Protein AF-A0A7S1VAI2-F1 (afdb_monomer_lite)

Organism: NCBI:txid1486929

Sequence (316 aa):
DAASTGALPGESTTAEAGENVRASGAEVGGGLTSAAADEGAGEEGACTALMASLLSPWRSRYLELELRALDDACAVAIAEVGAEGVVDDGEDGGLASRAGGGGGVGGDSGGGSDEHSVALVRTELVLRVLAANTEAVGRCLILAPDADQAACLCHLFTTTARFIRRCVGSLGVRAALARLQAVDGAAMGGRLRFGAALTLLLSAIQAASQLLVLVTAHFYKEVAPHLRLAVNWRTKCELELDATFSSLERQLNAGLEESVTLAAAVVSRTLAAHRRREFHLDDAADPTSLGTDCTAPCATAVAFVQSVLADVSRVL

Structure (mmCIF, N/CA/C/O backbone):
data_AF-A0A7S1VAI2-F1
#
_entry.id   AF-A0A7S1VAI2-F1
#
loop_
_atom_site.group_PDB
_atom_site.id
_atom_site.type_symbol
_atom_site.label_atom_id
_atom_site.label_alt_id
_atom_site.label_comp_id
_atom_site.label_asym_id
_atom_site.label_entity_id
_atom_site.label_seq_id
_atom_site.pdbx_PDB_ins_code
_atom_site.Cartn_x
_atom_site.Cartn_y
_atom_site.Cartn_z
_atom_site.occupancy
_atom_site.B_iso_or_equiv
_atom_site.auth_seq_id
_atom_site.auth_comp_id
_atom_site.auth_asym_id
_atom_site.auth_atom_id
_atom_site.pdbx_PDB_model_num
ATOM 1 N N . ASP A 1 1 ? 28.313 36.741 33.040 1.00 44.91 1 ASP A N 1
ATOM 2 C CA . ASP A 1 1 ? 28.730 35.341 32.868 1.00 44.91 1 ASP A CA 1
ATOM 3 C C . ASP A 1 1 ? 28.954 35.019 31.414 1.00 44.91 1 ASP A C 1
ATOM 5 O O . ASP A 1 1 ? 28.107 35.290 30.573 1.00 44.91 1 ASP A O 1
ATOM 9 N N . ALA A 1 2 ? 30.191 34.621 31.143 1.00 37.34 2 ALA A N 1
ATOM 10 C CA . ALA A 1 2 ? 30.827 34.623 29.842 1.00 37.34 2 ALA A CA 1
ATOM 11 C C . ALA A 1 2 ? 30.548 33.339 29.055 1.00 37.34 2 ALA A C 1
ATOM 13 O O . ALA A 1 2 ? 30.523 32.243 29.611 1.00 37.34 2 ALA A O 1
ATOM 14 N N . ALA A 1 3 ? 30.420 33.499 27.738 1.00 41.53 3 ALA A N 1
ATOM 15 C CA . ALA A 1 3 ? 30.563 32.423 26.774 1.00 41.53 3 ALA A CA 1
ATOM 16 C C . ALA A 1 3 ? 32.009 31.900 26.796 1.00 41.53 3 ALA A C 1
ATOM 18 O O . ALA A 1 3 ? 32.955 32.685 26.735 1.00 41.53 3 ALA A O 1
ATOM 19 N N . SER A 1 4 ? 32.168 30.578 26.860 1.00 43.97 4 SER A N 1
ATOM 20 C CA . SER A 1 4 ? 33.457 29.896 26.755 1.00 43.97 4 SER A CA 1
ATOM 21 C C . SER A 1 4 ? 33.353 28.720 25.789 1.00 43.97 4 SER A C 1
ATOM 23 O O . SER A 1 4 ? 32.574 27.792 25.975 1.00 43.97 4 SER A O 1
ATOM 25 N N . THR A 1 5 ? 34.198 28.827 24.774 1.00 45.50 5 THR A N 1
ATOM 26 C CA . THR A 1 5 ? 34.746 27.851 23.829 1.00 45.50 5 THR A CA 1
ATOM 27 C C . THR A 1 5 ? 34.894 26.404 24.303 1.00 45.50 5 THR A C 1
ATOM 29 O O . THR A 1 5 ? 35.293 26.166 25.441 1.00 45.50 5 THR A O 1
ATOM 32 N N . GLY A 1 6 ? 34.808 25.468 23.347 1.00 32.91 6 GLY A N 1
ATOM 33 C CA . GLY A 1 6 ? 35.667 24.280 23.355 1.00 32.91 6 GLY A CA 1
ATOM 34 C C . GLY A 1 6 ? 35.186 23.098 22.508 1.00 32.91 6 GLY A C 1
ATOM 35 O O . GLY A 1 6 ? 34.230 22.437 22.890 1.00 32.91 6 GLY A O 1
ATOM 36 N N . ALA A 1 7 ? 35.940 22.809 21.436 1.00 34.38 7 ALA A N 1
ATOM 37 C CA . ALA A 1 7 ? 36.463 21.482 21.052 1.00 34.38 7 ALA A CA 1
ATOM 38 C C . ALA A 1 7 ? 36.140 20.985 19.622 1.00 34.38 7 ALA A C 1
ATOM 40 O O . ALA A 1 7 ? 35.044 20.528 19.318 1.00 34.38 7 ALA A O 1
ATOM 41 N N . LEU A 1 8 ? 37.187 20.981 18.790 1.00 41.59 8 LEU A N 1
ATOM 42 C CA . LEU A 1 8 ? 37.571 19.904 17.860 1.00 41.59 8 LEU A CA 1
ATOM 43 C C . LEU A 1 8 ? 38.988 19.466 18.296 1.00 41.59 8 LEU A C 1
ATOM 45 O O . LEU A 1 8 ? 39.698 20.325 18.840 1.00 41.59 8 LEU A O 1
ATOM 49 N N . PRO A 1 9 ? 39.428 18.197 18.117 1.00 46.03 9 PRO A N 1
ATOM 50 C CA . PRO A 1 9 ? 40.107 17.823 16.858 1.00 46.03 9 PRO A CA 1
ATOM 51 C C . PRO A 1 9 ? 40.099 16.317 16.470 1.00 46.03 9 PRO A C 1
ATOM 53 O O . PRO A 1 9 ? 39.799 15.446 17.280 1.00 46.03 9 PRO A O 1
ATOM 56 N N . GLY A 1 10 ? 40.540 16.036 15.234 1.00 31.84 10 GLY A N 1
ATOM 57 C CA . GLY A 1 10 ? 40.905 14.711 14.683 1.00 31.84 10 GLY A CA 1
ATOM 58 C C . GLY A 1 10 ? 40.258 14.498 13.305 1.00 31.84 10 GLY A C 1
ATOM 59 O O . GLY A 1 10 ? 39.090 14.826 13.157 1.00 31.84 10 GLY A O 1
ATOM 60 N N . GLU A 1 11 ? 40.885 14.048 12.214 1.00 34.88 11 GLU A N 1
ATOM 61 C CA . GLU A 1 11 ? 42.158 13.373 11.893 1.00 34.88 11 GLU A CA 1
ATOM 62 C C . GLU A 1 11 ? 42.447 13.669 10.390 1.00 34.88 11 GLU A C 1
ATOM 64 O O . GLU A 1 11 ? 41.516 13.836 9.609 1.00 34.88 11 GLU A O 1
ATOM 69 N N . SER A 1 12 ? 43.663 14.043 9.966 1.00 35.16 12 SER A N 1
ATOM 70 C CA . SER A 1 12 ? 44.774 13.186 9.489 1.00 35.16 12 SER A CA 1
ATOM 71 C C . SER A 1 12 ? 44.474 12.310 8.255 1.00 35.16 12 SER A C 1
ATOM 73 O O . SER A 1 12 ? 43.814 11.294 8.405 1.00 35.16 12 SER A O 1
ATOM 75 N N . THR A 1 13 ? 45.076 12.653 7.101 1.00 35.97 13 THR A N 1
ATOM 76 C CA . THR A 1 13 ? 45.895 11.781 6.205 1.00 35.97 13 THR A CA 1
ATOM 77 C C . THR A 1 13 ? 46.435 12.639 5.044 1.00 35.97 13 THR A C 1
ATOM 79 O O . THR A 1 13 ? 45.663 13.145 4.235 1.00 35.97 13 THR A O 1
ATOM 82 N N . THR A 1 14 ? 47.689 13.096 5.110 1.00 41.06 14 THR A N 1
ATOM 83 C CA . THR A 1 14 ? 48.868 12.590 4.363 1.00 41.06 14 THR A CA 1
ATOM 84 C C . THR A 1 14 ? 48.731 12.570 2.839 1.00 41.06 14 THR A C 1
ATOM 86 O O . THR A 1 14 ? 48.097 11.695 2.255 1.00 41.06 14 THR A O 1
ATOM 89 N N . ALA A 1 15 ? 49.417 13.536 2.230 1.00 37.47 15 ALA A N 1
ATOM 90 C CA . ALA A 1 15 ? 49.792 13.607 0.830 1.00 37.47 15 ALA A CA 1
ATOM 91 C C . ALA A 1 15 ? 51.212 13.050 0.646 1.00 37.47 15 ALA A C 1
ATOM 93 O O . ALA A 1 15 ? 52.086 13.396 1.431 1.00 37.47 15 ALA A O 1
ATOM 94 N N . GLU A 1 16 ? 51.421 12.261 -0.407 1.00 37.44 16 GLU A N 1
ATOM 95 C CA . GLU A 1 16 ? 52.682 11.984 -1.120 1.00 37.44 16 GLU A CA 1
ATOM 96 C C . GLU A 1 16 ? 52.239 11.373 -2.467 1.00 37.44 16 GLU A C 1
ATOM 98 O O . GLU A 1 16 ? 51.385 10.493 -2.488 1.00 37.44 16 GLU A O 1
ATOM 103 N N . ALA A 1 17 ? 52.500 11.973 -3.629 1.00 35.72 17 ALA A N 1
ATOM 104 C CA . ALA A 1 17 ? 53.759 12.178 -4.356 1.00 35.72 17 ALA A CA 1
ATOM 105 C C . ALA A 1 17 ? 53.742 11.283 -5.612 1.00 35.72 17 ALA A C 1
ATOM 107 O O . ALA A 1 17 ? 53.524 10.079 -5.540 1.00 35.72 17 ALA A O 1
ATOM 108 N N . GLY A 1 18 ? 53.922 11.898 -6.780 1.00 31.23 18 GLY A N 1
ATOM 109 C CA . GLY A 1 18 ? 53.832 11.233 -8.080 1.00 31.23 18 GLY A CA 1
ATOM 110 C C . GLY A 1 18 ? 54.198 12.190 -9.206 1.00 31.23 18 GLY A C 1
ATOM 111 O O . GLY A 1 18 ? 53.372 12.555 -10.036 1.00 31.23 18 GLY A O 1
ATOM 112 N N . GLU A 1 19 ? 55.435 12.664 -9.138 1.00 35.84 19 GLU A N 1
ATOM 113 C CA . GLU A 1 19 ? 56.149 13.484 -10.110 1.00 35.84 19 GLU A CA 1
ATOM 114 C C . GLU A 1 19 ? 56.161 12.809 -11.494 1.00 35.84 19 GLU A C 1
ATOM 116 O O . GLU A 1 19 ? 56.712 11.723 -11.651 1.00 35.84 19 GLU A O 1
ATOM 121 N N . ASN A 1 20 ? 55.554 13.440 -12.508 1.00 34.66 20 ASN A N 1
ATOM 122 C CA . ASN A 1 20 ? 55.642 12.975 -13.893 1.00 34.66 20 ASN A CA 1
ATOM 123 C C . ASN A 1 20 ? 56.599 13.860 -14.694 1.00 34.66 20 ASN A C 1
ATOM 125 O O . ASN A 1 20 ? 56.322 15.015 -15.029 1.00 34.66 20 ASN A O 1
ATOM 129 N N . VAL A 1 21 ? 57.747 13.254 -14.981 1.00 36.69 21 VAL A N 1
ATOM 130 C CA . VAL A 1 21 ? 58.852 13.745 -15.794 1.00 36.69 21 VAL A CA 1
ATOM 131 C C . VAL A 1 21 ? 58.405 13.936 -17.244 1.00 36.69 21 VAL A C 1
ATOM 133 O O . VAL A 1 21 ? 57.907 13.024 -17.900 1.00 36.69 21 VAL A O 1
ATOM 136 N N . ARG A 1 22 ? 58.651 15.141 -17.767 1.00 37.81 22 ARG A N 1
ATOM 137 C CA . ARG A 1 22 ? 58.712 15.423 -19.204 1.00 37.81 22 ARG A CA 1
ATOM 138 C C . ARG A 1 22 ? 59.914 14.697 -19.812 1.00 37.81 22 ARG A C 1
ATOM 140 O O . ARG A 1 22 ? 61.047 15.003 -19.453 1.00 37.81 22 ARG A O 1
ATOM 147 N N . ALA A 1 23 ? 59.672 13.867 -20.819 1.00 37.53 23 ALA A N 1
ATOM 148 C CA . ALA A 1 23 ? 60.660 13.554 -21.844 1.00 37.53 23 ALA A CA 1
ATOM 149 C C . ALA A 1 23 ? 59.987 13.618 -23.221 1.00 37.53 23 ALA A C 1
ATOM 151 O O . ALA A 1 23 ? 58.987 12.958 -23.484 1.00 37.53 23 ALA A O 1
ATOM 152 N N . SER A 1 24 ? 60.536 14.490 -24.060 1.00 38.69 24 SER A N 1
ATOM 153 C CA . SER A 1 24 ? 60.244 14.638 -25.482 1.00 38.69 24 SER A CA 1
ATOM 154 C C . SER A 1 24 ? 61.132 13.673 -26.268 1.00 38.69 24 SER A C 1
ATOM 156 O O . SER A 1 24 ? 62.293 13.506 -25.894 1.00 38.69 24 SER A O 1
ATOM 158 N N . GLY A 1 25 ? 60.639 13.118 -27.380 1.00 33.22 25 GLY A N 1
ATOM 159 C CA . GLY A 1 25 ? 61.530 12.646 -28.439 1.00 33.22 25 GLY A CA 1
ATOM 160 C C . GLY A 1 25 ? 61.039 11.483 -29.298 1.00 33.22 25 GLY A C 1
ATOM 161 O O . GLY A 1 25 ? 60.986 10.351 -28.837 1.00 33.22 25 GLY A O 1
ATOM 162 N N . ALA A 1 26 ? 60.889 11.802 -30.586 1.00 34.62 26 ALA A N 1
ATOM 163 C CA . ALA A 1 26 ? 61.145 10.962 -31.758 1.00 34.62 26 ALA A CA 1
ATOM 164 C C . ALA A 1 26 ? 60.013 10.070 -32.297 1.00 34.62 26 ALA A C 1
ATOM 166 O O . ALA A 1 26 ? 59.800 8.928 -31.901 1.00 34.62 26 ALA A O 1
ATOM 167 N N . GLU A 1 27 ? 59.382 10.622 -33.332 1.00 43.91 27 GLU A N 1
ATOM 168 C CA . GLU A 1 27 ? 58.776 9.918 -34.455 1.00 43.91 27 GLU A CA 1
ATOM 169 C C . GLU A 1 27 ? 59.733 8.867 -35.043 1.00 43.91 27 GLU A C 1
ATOM 171 O O . GLU A 1 27 ? 60.869 9.187 -35.390 1.00 43.91 27 GLU A O 1
ATOM 176 N N . VAL A 1 28 ? 59.243 7.642 -35.248 1.00 42.03 28 VAL A N 1
ATOM 177 C CA . VAL A 1 28 ? 59.716 6.751 -36.315 1.00 42.03 28 VAL A CA 1
ATOM 178 C C . VAL A 1 28 ? 58.494 6.039 -36.882 1.00 42.03 28 VAL A C 1
ATOM 180 O O . VAL A 1 28 ? 57.819 5.272 -36.198 1.00 42.03 28 VAL A O 1
ATOM 183 N N . GLY A 1 29 ? 58.199 6.344 -38.144 1.00 40.34 29 GLY A N 1
ATOM 184 C CA . GLY A 1 29 ? 57.161 5.690 -38.920 1.00 40.34 29 GLY A CA 1
ATOM 185 C C . GLY A 1 29 ? 57.461 4.212 -39.159 1.00 40.34 29 GLY A C 1
ATOM 186 O O . GLY A 1 29 ? 58.597 3.806 -39.396 1.00 40.34 29 GLY A O 1
ATOM 187 N N . GLY A 1 30 ? 56.397 3.421 -39.148 1.00 35.44 30 GLY A N 1
ATOM 188 C CA . GLY A 1 30 ? 56.394 2.025 -39.554 1.00 35.44 30 GLY A CA 1
ATOM 189 C C . GLY A 1 30 ? 54.964 1.632 -39.868 1.00 35.44 30 GLY A C 1
ATOM 190 O O . GLY A 1 30 ? 54.225 1.205 -38.989 1.00 35.44 30 GLY A O 1
ATOM 191 N N . GLY A 1 31 ? 54.554 1.870 -41.112 1.00 46.03 31 GLY A N 1
ATOM 192 C CA . GLY A 1 31 ? 53.241 1.495 -41.601 1.00 46.03 31 GLY A CA 1
ATOM 193 C C . GLY A 1 31 ? 53.053 -0.017 -41.586 1.00 46.03 31 GLY A C 1
ATOM 194 O O . GLY A 1 31 ? 53.797 -0.742 -42.235 1.00 46.03 31 GLY A O 1
ATOM 195 N N . LEU A 1 32 ? 52.001 -0.455 -40.905 1.00 37.91 32 LEU A N 1
ATOM 196 C CA . LEU A 1 32 ? 51.178 -1.587 -41.304 1.00 37.91 32 LEU A CA 1
ATOM 197 C C . LEU A 1 32 ? 49.738 -1.142 -41.068 1.00 37.91 32 LEU A C 1
ATOM 199 O O . LEU A 1 32 ? 49.259 -1.059 -39.941 1.00 37.91 32 LEU A O 1
ATOM 203 N N . THR A 1 33 ? 49.081 -0.745 -42.152 1.00 45.00 33 THR A N 1
ATOM 204 C CA . THR A 1 33 ? 47.662 -0.407 -42.171 1.00 45.00 33 THR A CA 1
ATOM 205 C C . THR A 1 33 ? 46.864 -1.616 -41.705 1.00 45.00 33 THR A C 1
ATOM 207 O O . THR A 1 33 ? 46.829 -2.648 -42.375 1.00 45.00 33 THR A O 1
ATOM 210 N N . SER A 1 34 ? 46.228 -1.467 -40.548 1.00 45.16 34 SER A N 1
ATOM 211 C CA . SER A 1 34 ? 45.203 -2.358 -40.018 1.00 45.16 34 SER A CA 1
ATOM 212 C C . SER A 1 34 ? 43.960 -2.297 -40.916 1.00 45.16 34 SER A C 1
ATOM 214 O O . SER A 1 34 ? 42.985 -1.627 -40.597 1.00 45.16 34 SER A O 1
ATOM 216 N N . ALA A 1 35 ? 43.999 -2.992 -42.052 1.00 41.78 35 ALA A N 1
ATOM 217 C CA . ALA A 1 35 ? 42.844 -3.168 -42.935 1.00 41.78 35 ALA A CA 1
ATOM 218 C C . ALA A 1 35 ? 41.831 -4.206 -42.401 1.00 41.78 35 ALA A C 1
ATOM 220 O O . ALA A 1 35 ? 40.786 -4.394 -43.003 1.00 41.78 35 ALA A O 1
ATOM 221 N N . ALA A 1 36 ? 42.109 -4.857 -41.264 1.00 45.25 36 ALA A N 1
ATOM 222 C CA . ALA A 1 36 ? 41.237 -5.877 -40.670 1.00 45.25 36 ALA A CA 1
ATOM 223 C C . ALA A 1 36 ? 40.357 -5.366 -39.508 1.00 45.25 36 ALA A C 1
ATOM 225 O O . ALA A 1 36 ? 39.555 -6.126 -38.977 1.00 45.25 36 ALA A O 1
ATOM 226 N N . ALA A 1 37 ? 40.497 -4.101 -39.092 1.00 45.16 37 ALA A N 1
ATOM 227 C CA . ALA A 1 37 ? 39.695 -3.529 -37.999 1.00 45.16 37 ALA A CA 1
ATOM 228 C C . ALA A 1 37 ? 38.425 -2.802 -38.479 1.00 45.16 37 ALA A C 1
ATOM 230 O O . ALA A 1 37 ? 37.546 -2.531 -37.668 1.00 45.16 37 ALA A O 1
ATOM 231 N N . ASP A 1 38 ? 38.318 -2.508 -39.779 1.00 44.94 38 ASP A N 1
ATOM 232 C CA . ASP A 1 38 ? 37.200 -1.740 -40.353 1.00 44.94 38 ASP A CA 1
ATOM 233 C C . ASP A 1 38 ? 36.097 -2.645 -40.942 1.00 44.94 38 ASP A C 1
ATOM 235 O O . ASP A 1 38 ? 34.940 -2.245 -41.044 1.00 44.94 38 ASP A O 1
ATOM 239 N N . GLU A 1 39 ? 36.413 -3.909 -41.258 1.00 48.59 39 GLU A N 1
ATOM 240 C CA . GLU A 1 39 ? 35.420 -4.879 -41.750 1.00 48.59 39 GLU A CA 1
ATOM 241 C C . GLU A 1 39 ? 34.562 -5.477 -40.615 1.00 48.59 39 GLU A C 1
ATOM 243 O O . GLU A 1 39 ? 33.371 -5.714 -40.805 1.00 48.59 39 GLU A O 1
ATOM 248 N N . GLY A 1 40 ? 35.109 -5.628 -39.399 1.00 46.81 40 GLY A N 1
ATOM 249 C CA . GLY A 1 40 ? 34.368 -6.162 -38.242 1.00 46.81 40 GLY A CA 1
ATOM 250 C C . GLY A 1 40 ? 33.324 -5.197 -37.660 1.00 46.81 40 GLY A C 1
ATOM 251 O O . GLY A 1 40 ? 32.248 -5.621 -37.244 1.00 46.81 40 GLY A O 1
ATOM 252 N N . ALA A 1 41 ? 33.594 -3.887 -37.699 1.00 51.94 41 ALA A N 1
ATOM 253 C CA . ALA A 1 41 ? 32.645 -2.861 -37.255 1.00 51.94 41 ALA A CA 1
ATOM 254 C C . ALA A 1 41 ? 31.440 -2.725 -38.210 1.00 51.94 41 ALA A C 1
ATOM 256 O O . ALA A 1 41 ? 30.329 -2.402 -37.780 1.00 51.94 41 ALA A O 1
ATOM 257 N N . GLY A 1 42 ? 31.644 -3.009 -39.503 1.00 57.12 42 GLY A N 1
ATOM 258 C CA . GLY A 1 42 ? 30.590 -3.008 -40.519 1.00 57.12 42 GLY A CA 1
ATOM 259 C C . GLY A 1 42 ? 29.599 -4.166 -40.367 1.00 57.12 42 GLY A C 1
ATOM 260 O O . GLY A 1 42 ? 28.392 -3.959 -40.498 1.00 57.12 42 GLY A O 1
ATOM 261 N N . GLU A 1 43 ? 30.079 -5.368 -40.036 1.00 58.94 43 GLU A N 1
ATOM 262 C CA . GLU A 1 43 ? 29.225 -6.550 -39.840 1.00 58.94 43 GLU A CA 1
ATOM 263 C C . GLU A 1 43 ? 28.425 -6.491 -38.529 1.00 58.94 43 GLU A C 1
ATOM 265 O O . GLU A 1 43 ? 27.240 -6.836 -38.506 1.00 58.94 43 GLU A O 1
ATOM 270 N N . GLU A 1 44 ? 29.026 -5.983 -37.451 1.00 62.41 44 GLU A N 1
ATOM 271 C CA . GLU A 1 44 ? 28.355 -5.797 -36.158 1.00 62.41 44 GLU A CA 1
ATOM 272 C C . GLU A 1 44 ? 27.296 -4.677 -36.231 1.00 62.41 44 GLU A C 1
ATOM 274 O O . GLU A 1 44 ? 26.171 -4.819 -35.733 1.00 62.41 44 GLU A O 1
ATOM 279 N N . GLY A 1 45 ? 27.593 -3.602 -36.971 1.00 69.81 45 GLY A N 1
ATOM 280 C CA . GLY A 1 45 ? 26.629 -2.560 -37.335 1.00 69.81 45 GLY A CA 1
ATOM 281 C C . GLY A 1 45 ? 25.478 -3.076 -38.211 1.00 69.81 45 GLY A C 1
ATOM 282 O O . GLY A 1 45 ? 24.318 -2.715 -38.002 1.00 69.81 45 GLY A O 1
ATOM 283 N N . ALA A 1 46 ? 25.760 -3.974 -39.159 1.00 78.81 46 ALA A N 1
ATOM 284 C CA . ALA A 1 46 ? 24.737 -4.585 -40.006 1.00 78.81 46 ALA A CA 1
ATOM 285 C C . ALA A 1 46 ? 23.823 -5.537 -39.216 1.00 78.81 46 ALA A C 1
ATOM 287 O O . ALA A 1 46 ? 22.602 -5.494 -39.381 1.00 78.81 46 ALA A O 1
ATOM 288 N N . CYS A 1 47 ? 24.382 -6.350 -38.314 1.00 77.31 47 CYS A N 1
ATOM 289 C CA . CYS A 1 47 ? 23.611 -7.250 -37.453 1.00 77.31 47 CYS A CA 1
ATOM 290 C C . CYS A 1 47 ? 22.711 -6.482 -36.479 1.00 77.31 47 CYS A C 1
ATOM 292 O O . CYS A 1 47 ? 21.536 -6.820 -36.325 1.00 77.31 47 CYS A O 1
ATOM 294 N N . THR A 1 48 ? 23.221 -5.417 -35.856 1.00 78.44 48 THR A N 1
ATOM 295 C CA . THR A 1 48 ? 22.429 -4.565 -34.954 1.00 78.44 48 THR A CA 1
ATOM 296 C C . THR A 1 48 ? 21.322 -3.814 -35.696 1.00 78.44 48 THR A C 1
ATOM 298 O O . THR A 1 48 ? 20.189 -3.777 -35.211 1.00 78.44 48 THR A O 1
ATOM 301 N N . ALA A 1 49 ? 21.590 -3.298 -36.899 1.00 79.62 49 ALA A N 1
ATOM 302 C CA . ALA A 1 49 ? 20.579 -2.662 -37.743 1.00 79.62 49 ALA A CA 1
ATOM 303 C C . ALA A 1 49 ? 19.489 -3.648 -38.203 1.00 79.62 49 ALA A C 1
ATOM 305 O O . ALA A 1 49 ? 18.299 -3.323 -38.173 1.00 79.62 49 ALA A O 1
ATOM 306 N N . LEU A 1 50 ? 19.872 -4.872 -38.578 1.00 84.06 50 LEU A N 1
ATOM 307 C CA . LEU A 1 50 ? 18.942 -5.915 -39.013 1.00 84.06 50 LEU A CA 1
ATOM 308 C C . LEU A 1 50 ? 18.075 -6.406 -37.844 1.00 84.06 50 LEU A C 1
ATOM 310 O O . LEU A 1 50 ? 16.856 -6.506 -37.983 1.00 84.06 50 LEU A O 1
ATOM 314 N N . MET A 1 51 ? 18.664 -6.593 -36.659 1.00 80.25 51 MET A N 1
ATOM 315 C CA . MET A 1 51 ? 17.926 -6.892 -35.427 1.00 80.25 51 MET A CA 1
ATOM 316 C C . MET A 1 51 ? 16.980 -5.754 -35.028 1.00 80.25 51 MET A C 1
ATOM 318 O O . MET A 1 51 ? 15.831 -6.011 -34.672 1.00 80.25 51 MET A O 1
ATOM 322 N N . ALA A 1 52 ? 17.410 -4.493 -35.127 1.00 77.44 52 ALA A N 1
ATOM 323 C CA . ALA A 1 52 ? 16.551 -3.341 -34.857 1.00 77.44 52 ALA A CA 1
ATOM 324 C C . ALA A 1 52 ? 15.371 -3.259 -35.841 1.00 77.44 52 ALA A C 1
ATOM 326 O O . ALA A 1 52 ? 14.254 -2.954 -35.424 1.00 77.44 52 ALA A O 1
ATOM 327 N N . SER A 1 53 ? 15.589 -3.582 -37.120 1.00 82.06 53 SER A N 1
ATOM 328 C CA . SER A 1 53 ? 14.538 -3.619 -38.143 1.00 82.06 53 SER A CA 1
ATOM 329 C C . SER A 1 53 ? 13.536 -4.755 -37.907 1.00 82.06 53 SER A C 1
ATOM 331 O O . SER A 1 53 ? 12.329 -4.518 -37.938 1.00 82.06 53 SER A O 1
ATOM 333 N N . LEU A 1 54 ? 14.013 -5.964 -37.584 1.00 83.94 54 LEU A N 1
ATOM 334 C CA . LEU A 1 54 ? 13.153 -7.113 -37.275 1.00 83.94 54 LEU A CA 1
ATOM 335 C C . LEU A 1 54 ? 12.333 -6.906 -35.994 1.00 83.94 54 LEU A C 1
ATOM 337 O O . LEU A 1 54 ? 11.170 -7.307 -35.927 1.00 83.94 54 LEU A O 1
ATOM 341 N N . LEU A 1 55 ? 12.927 -6.278 -34.977 1.00 81.00 55 LEU A N 1
ATOM 342 C CA . LEU A 1 55 ? 12.289 -6.063 -33.678 1.00 81.00 55 LEU A CA 1
ATOM 343 C C . LEU A 1 55 ? 11.480 -4.765 -33.604 1.00 81.00 55 LEU A C 1
ATOM 345 O O . LEU A 1 55 ? 10.652 -4.636 -32.709 1.00 81.00 55 LEU A O 1
ATOM 349 N N . SER A 1 56 ? 11.666 -3.816 -34.524 1.00 79.00 56 SER A N 1
ATOM 350 C CA . SER A 1 56 ? 10.971 -2.518 -34.533 1.00 79.00 56 SER A CA 1
ATOM 351 C C . SER A 1 56 ? 9.442 -2.624 -34.373 1.00 79.00 56 SER A C 1
ATOM 353 O O . SER A 1 56 ? 8.911 -1.943 -33.490 1.00 79.00 56 SER A O 1
ATOM 355 N N . PRO A 1 57 ? 8.723 -3.494 -35.118 1.00 79.75 57 PRO A N 1
ATOM 356 C CA . PRO A 1 57 ? 7.270 -3.634 -34.976 1.00 79.75 57 PRO A CA 1
ATOM 357 C C . PRO A 1 57 ? 6.855 -4.223 -33.624 1.00 79.75 57 PRO A C 1
ATOM 359 O O . PRO A 1 57 ? 5.746 -3.990 -33.144 1.00 79.75 57 PRO A O 1
ATOM 362 N N . TRP A 1 58 ? 7.741 -5.016 -33.021 1.00 78.69 58 TRP A N 1
ATOM 363 C CA . TRP A 1 58 ? 7.510 -5.670 -31.741 1.00 78.69 58 TRP A CA 1
ATOM 364 C C . TRP A 1 58 ? 7.842 -4.754 -30.572 1.00 78.69 58 TRP A C 1
ATOM 366 O O . TRP A 1 58 ? 7.123 -4.792 -29.587 1.00 78.69 58 TRP A O 1
ATOM 376 N N . ARG A 1 59 ? 8.862 -3.895 -30.675 1.00 74.75 59 ARG A N 1
ATOM 377 C CA . ARG A 1 59 ? 9.292 -2.981 -29.602 1.00 74.75 59 ARG A CA 1
ATOM 378 C C . ARG A 1 59 ? 8.221 -1.962 -29.225 1.00 74.75 59 ARG A C 1
ATOM 380 O O . ARG A 1 59 ? 7.966 -1.764 -28.042 1.00 74.75 59 ARG A O 1
ATOM 387 N N . SER A 1 60 ? 7.555 -1.363 -30.212 1.00 70.69 60 SER A N 1
ATOM 388 C CA . SER A 1 60 ? 6.458 -0.415 -29.965 1.00 70.69 60 SER A CA 1
ATOM 389 C C . SER A 1 60 ? 5.254 -1.091 -29.303 1.00 70.69 60 SER A C 1
ATOM 391 O O . SER A 1 60 ? 4.634 -0.527 -28.407 1.00 70.69 60 SER A O 1
ATOM 393 N N . ARG A 1 61 ? 4.957 -2.334 -29.694 1.00 83.06 61 ARG A N 1
ATOM 394 C CA . ARG A 1 61 ? 3.847 -3.120 -29.141 1.00 83.06 61 ARG A CA 1
ATOM 395 C C . ARG A 1 61 ? 4.186 -3.791 -27.808 1.00 83.06 61 ARG A C 1
ATOM 397 O O . ARG A 1 61 ? 3.290 -4.055 -27.014 1.00 83.06 61 ARG A O 1
ATOM 404 N N . TYR A 1 62 ? 5.463 -4.064 -27.566 1.00 81.25 62 TYR A N 1
ATOM 405 C CA . TYR A 1 62 ? 5.969 -4.737 -26.376 1.00 81.25 62 TYR A CA 1
ATOM 406 C C . TYR A 1 62 ? 5.661 -3.929 -25.119 1.00 81.25 62 TYR A C 1
ATOM 408 O O . TYR A 1 62 ? 5.106 -4.480 -24.176 1.00 81.25 62 TYR A O 1
ATOM 416 N N . LEU A 1 63 ? 5.925 -2.620 -25.150 1.00 78.25 63 LEU A N 1
ATOM 417 C CA . LEU A 1 63 ? 5.608 -1.721 -24.041 1.00 78.25 63 LEU A CA 1
ATOM 418 C C . LEU A 1 63 ? 4.123 -1.798 -23.672 1.00 78.25 63 LEU A C 1
ATOM 420 O O . LEU A 1 63 ? 3.786 -2.016 -22.516 1.00 78.25 63 LEU A O 1
ATOM 424 N N . GLU A 1 64 ? 3.221 -1.707 -24.652 1.00 85.12 64 GLU A N 1
ATOM 425 C CA . GLU A 1 64 ? 1.784 -1.831 -24.385 1.00 85.12 64 GLU A CA 1
ATOM 426 C C . GLU A 1 64 ? 1.393 -3.193 -23.802 1.00 85.12 64 GLU A C 1
ATOM 428 O O . GLU A 1 64 ? 0.518 -3.261 -22.942 1.00 85.12 64 GLU A O 1
ATOM 433 N N . LEU A 1 65 ? 1.996 -4.280 -24.293 1.00 88.38 65 LEU A N 1
ATOM 434 C CA . LEU A 1 65 ? 1.706 -5.632 -23.819 1.00 88.38 65 LEU A CA 1
ATOM 435 C C . LEU A 1 65 ? 2.210 -5.851 -22.394 1.00 88.38 65 LEU A C 1
ATOM 437 O O . LEU A 1 65 ? 1.492 -6.443 -21.597 1.00 88.38 65 LEU A O 1
ATOM 441 N N . GLU A 1 66 ? 3.398 -5.350 -22.067 1.00 88.88 66 GLU A N 1
ATOM 442 C CA . GLU A 1 66 ? 3.982 -5.459 -20.731 1.00 88.88 66 GLU A CA 1
ATOM 443 C C . GLU A 1 66 ? 3.159 -4.666 -19.709 1.00 88.88 66 GLU A C 1
ATOM 445 O O . GLU A 1 66 ? 2.833 -5.176 -18.638 1.00 88.88 66 GLU A O 1
ATOM 450 N N . LEU A 1 67 ? 2.744 -3.446 -20.072 1.00 86.25 67 LEU A N 1
ATOM 451 C CA . LEU A 1 67 ? 1.872 -2.629 -19.230 1.00 86.25 67 LEU A CA 1
ATOM 452 C C . LEU A 1 67 ? 0.511 -3.296 -19.010 1.00 86.25 67 LEU A C 1
ATOM 454 O O . LEU A 1 67 ? 0.059 -3.385 -17.872 1.00 86.25 67 LEU A O 1
ATOM 458 N N . ARG A 1 68 ? -0.106 -3.840 -20.069 1.00 89.50 68 ARG A N 1
ATOM 459 C CA . ARG A 1 68 ? -1.366 -4.590 -19.946 1.00 89.50 68 ARG A CA 1
ATOM 460 C C . ARG A 1 68 ? -1.209 -5.843 -19.095 1.00 89.50 68 ARG A C 1
ATOM 462 O O . ARG A 1 68 ? -2.072 -6.105 -18.274 1.00 89.50 68 ARG A O 1
ATOM 469 N N . ALA A 1 69 ? -0.120 -6.592 -19.254 1.00 89.38 69 ALA A N 1
ATOM 470 C CA . ALA A 1 69 ? 0.120 -7.795 -18.465 1.00 89.38 69 ALA A CA 1
ATOM 471 C C . ALA A 1 69 ? 0.249 -7.475 -16.968 1.00 89.38 69 ALA A C 1
ATOM 473 O O . ALA A 1 69 ? -0.291 -8.207 -16.139 1.00 89.38 69 ALA A O 1
ATOM 474 N N . LEU A 1 70 ? 0.921 -6.372 -16.616 1.00 90.62 70 LEU A N 1
ATOM 475 C CA . LEU A 1 70 ? 1.007 -5.922 -15.228 1.00 90.62 70 LEU A CA 1
ATOM 476 C C . LEU A 1 70 ? -0.347 -5.420 -14.705 1.00 90.62 70 LEU A C 1
ATOM 478 O O . LEU A 1 70 ? -0.716 -5.760 -13.582 1.00 90.62 70 LEU A O 1
ATOM 482 N N . ASP A 1 71 ? -1.094 -4.653 -15.504 1.00 89.25 71 ASP A N 1
ATOM 483 C CA . ASP A 1 71 ? -2.448 -4.204 -15.153 1.00 89.25 71 ASP A CA 1
ATOM 484 C C . ASP A 1 71 ? -3.394 -5.395 -14.928 1.00 89.25 71 ASP A C 1
ATOM 486 O O . ASP A 1 71 ? -4.127 -5.421 -13.940 1.00 89.25 71 ASP A O 1
ATOM 490 N N . ASP A 1 72 ? -3.344 -6.407 -15.797 1.00 88.75 72 ASP A N 1
ATOM 491 C CA . ASP A 1 72 ? -4.142 -7.630 -15.694 1.00 88.75 72 ASP A CA 1
ATOM 492 C C . ASP A 1 72 ? -3.744 -8.438 -14.450 1.00 88.75 72 ASP A C 1
ATOM 494 O O . ASP A 1 72 ? -4.616 -8.887 -13.706 1.00 88.75 72 ASP A O 1
ATOM 498 N N . ALA A 1 73 ? -2.445 -8.566 -14.156 1.00 88.06 73 ALA A N 1
ATOM 499 C CA . ALA A 1 73 ? -1.969 -9.202 -12.926 1.00 88.06 73 ALA A CA 1
ATOM 500 C C . ALA A 1 73 ? -2.470 -8.465 -11.672 1.00 88.06 73 ALA A C 1
ATOM 502 O O . ALA A 1 73 ? -2.917 -9.098 -10.713 1.00 88.06 73 ALA A O 1
ATOM 503 N N . CYS A 1 74 ? -2.457 -7.128 -11.693 1.00 87.56 74 CYS A N 1
ATOM 504 C CA . CYS A 1 74 ? -3.020 -6.303 -10.627 1.00 87.56 74 CYS A CA 1
ATOM 505 C C . CYS A 1 74 ? -4.539 -6.495 -10.503 1.00 87.56 74 CYS A C 1
ATOM 507 O O . CYS A 1 74 ? -5.055 -6.597 -9.391 1.00 87.56 74 CYS A O 1
ATOM 509 N N . ALA A 1 75 ? -5.264 -6.560 -11.622 1.00 86.19 75 ALA A N 1
ATOM 510 C CA . ALA A 1 75 ? -6.712 -6.745 -11.640 1.00 86.19 75 ALA A CA 1
ATOM 511 C C . ALA A 1 75 ? -7.122 -8.124 -11.107 1.00 86.19 75 ALA A C 1
ATOM 513 O O . ALA A 1 75 ? -8.048 -8.210 -10.303 1.00 86.19 75 ALA A O 1
ATOM 514 N N . VAL A 1 76 ? -6.409 -9.186 -11.495 1.00 86.88 76 VAL A N 1
ATOM 515 C CA . VAL A 1 76 ? -6.608 -10.542 -10.961 1.00 86.88 76 VAL A CA 1
ATOM 516 C C . VAL A 1 76 ? -6.340 -10.563 -9.461 1.00 86.88 76 VAL A C 1
ATOM 518 O O . VAL A 1 76 ? -7.175 -11.047 -8.704 1.00 86.88 76 VAL A O 1
ATOM 521 N N . ALA A 1 77 ? -5.238 -9.960 -9.009 1.00 84.31 77 ALA A N 1
ATOM 522 C CA . ALA A 1 77 ? -4.927 -9.878 -7.587 1.00 84.31 77 ALA A CA 1
ATOM 523 C C . ALA A 1 77 ? -5.991 -9.092 -6.794 1.00 84.31 77 ALA A C 1
ATOM 525 O O . ALA A 1 77 ? -6.373 -9.514 -5.708 1.00 84.31 77 ALA A O 1
ATOM 526 N N . ILE A 1 78 ? -6.526 -7.992 -7.338 1.00 81.31 78 ILE A N 1
ATOM 527 C CA . ILE A 1 78 ? -7.650 -7.254 -6.731 1.00 81.31 78 ILE A CA 1
ATOM 528 C C . ILE A 1 78 ? -8.913 -8.121 -6.677 1.00 81.31 78 ILE A C 1
ATOM 530 O O . ILE A 1 78 ? -9.603 -8.125 -5.660 1.00 81.31 78 ILE A O 1
ATOM 534 N N . ALA A 1 79 ? -9.225 -8.845 -7.753 1.00 81.56 79 ALA A N 1
ATOM 535 C CA . ALA A 1 79 ? -10.392 -9.717 -7.812 1.00 81.56 79 ALA A CA 1
ATOM 536 C C . ALA A 1 79 ? -10.290 -10.878 -6.812 1.00 81.56 79 ALA A C 1
ATOM 538 O O . ALA A 1 79 ? -11.290 -11.208 -6.184 1.00 81.56 79 ALA A O 1
ATOM 539 N N . GLU A 1 80 ? -9.097 -11.444 -6.607 1.00 80.00 80 GLU A N 1
ATOM 540 C CA . GLU A 1 80 ? -8.846 -12.451 -5.566 1.00 80.00 80 GLU A CA 1
ATOM 541 C C . GLU A 1 80 ? -9.156 -11.898 -4.162 1.00 80.00 80 GLU A C 1
ATOM 543 O O . GLU A 1 80 ? -9.778 -12.592 -3.363 1.00 80.00 80 GLU A O 1
ATOM 548 N N . VAL A 1 81 ? -8.814 -10.634 -3.873 1.00 71.88 81 VAL A N 1
ATOM 549 C CA . VAL A 1 81 ? -9.175 -9.986 -2.593 1.00 71.88 81 VAL A CA 1
ATOM 550 C C . VAL A 1 81 ? -10.680 -9.706 -2.502 1.00 71.88 81 VAL A C 1
ATOM 552 O O . VAL A 1 81 ? -11.298 -9.972 -1.473 1.00 71.88 81 VAL A O 1
ATOM 555 N N . GLY A 1 82 ? -11.287 -9.170 -3.566 1.00 65.62 82 GLY A N 1
ATOM 556 C CA . GLY A 1 82 ? -12.701 -8.775 -3.582 1.00 65.62 82 GLY A CA 1
ATOM 557 C C . GLY A 1 82 ? -13.688 -9.949 -3.607 1.00 65.62 82 GLY A C 1
ATOM 558 O O . GLY A 1 82 ? -14.771 -9.849 -3.038 1.00 65.62 82 GLY A O 1
ATOM 559 N N . ALA A 1 83 ? -13.322 -11.080 -4.218 1.00 59.75 83 ALA A N 1
ATOM 560 C CA . ALA A 1 83 ? -14.139 -12.297 -4.217 1.00 59.75 83 ALA A CA 1
ATOM 561 C C . ALA A 1 83 ? -14.272 -12.911 -2.813 1.00 59.75 83 ALA A C 1
ATOM 563 O O . ALA A 1 83 ? -15.273 -13.559 -2.513 1.00 59.75 83 ALA A O 1
ATOM 564 N N . GLU A 1 84 ? -13.284 -12.684 -1.948 1.00 54.31 84 GLU A N 1
ATOM 565 C CA . GLU A 1 84 ? -13.271 -13.163 -0.563 1.00 54.31 84 GLU A CA 1
ATOM 566 C C . GLU A 1 84 ? -13.883 -12.143 0.422 1.00 54.31 84 GLU A C 1
ATOM 568 O O . GLU A 1 84 ? -14.296 -12.512 1.523 1.00 54.31 84 GLU A O 1
ATOM 573 N N . GLY A 1 85 ? -13.988 -10.866 0.033 1.00 52.75 85 GLY A N 1
ATOM 574 C CA . GLY A 1 85 ? -14.525 -9.784 0.857 1.00 52.75 85 GLY A CA 1
ATOM 575 C C . GLY A 1 85 ? -15.450 -8.868 0.063 1.00 52.75 85 GLY A C 1
ATOM 576 O O . GLY A 1 85 ? -14.994 -7.932 -0.586 1.00 52.75 85 GLY A O 1
ATOM 577 N N . VAL A 1 86 ? -16.762 -9.100 0.142 1.00 47.69 86 VAL A N 1
ATOM 578 C CA . VAL A 1 86 ? -17.761 -8.239 -0.510 1.00 47.69 86 VAL A CA 1
ATOM 579 C C . VAL A 1 86 ? -17.821 -6.882 0.202 1.00 47.69 86 VAL A C 1
ATOM 581 O O . VAL A 1 86 ? -18.539 -6.711 1.186 1.00 47.69 86 VAL A O 1
ATOM 584 N N . VAL A 1 87 ? -17.063 -5.913 -0.312 1.00 47.75 87 VAL A N 1
ATOM 585 C CA . VAL A 1 87 ? -17.280 -4.475 -0.117 1.00 47.75 87 VAL A CA 1
ATOM 586 C C . VAL A 1 87 ? -17.349 -3.848 -1.509 1.00 47.75 87 VAL A C 1
ATOM 588 O O . VAL A 1 87 ? -16.385 -3.891 -2.271 1.00 47.75 87 VAL A O 1
ATOM 591 N N . ASP A 1 88 ? -18.521 -3.322 -1.858 1.00 43.97 88 ASP A N 1
ATOM 592 C CA . ASP A 1 88 ? -18.794 -2.665 -3.137 1.00 43.97 88 ASP A CA 1
ATOM 593 C C . ASP A 1 88 ? -18.178 -1.251 -3.115 1.00 43.97 88 ASP A C 1
ATOM 595 O O . ASP A 1 88 ? -18.771 -0.301 -2.604 1.00 43.97 88 ASP A O 1
ATOM 599 N N . ASP A 1 89 ? -16.933 -1.115 -3.580 1.00 46.19 89 ASP A N 1
ATOM 600 C CA . ASP A 1 89 ? -16.251 0.182 -3.706 1.00 46.19 89 ASP A CA 1
ATOM 601 C C . ASP A 1 89 ? -16.796 0.928 -4.947 1.00 46.19 89 ASP A C 1
ATOM 603 O O . ASP A 1 89 ? -16.277 0.804 -6.060 1.00 46.19 89 ASP A O 1
ATOM 607 N N . GLY A 1 90 ? -17.844 1.735 -4.752 1.00 45.91 90 GLY A N 1
ATOM 608 C CA . GLY A 1 90 ? -18.468 2.591 -5.775 1.00 45.91 90 GLY A CA 1
ATOM 609 C C . GLY A 1 90 ? -17.653 3.818 -6.223 1.00 45.91 90 GLY A C 1
ATOM 610 O O . GLY A 1 90 ? -18.142 4.615 -7.020 1.00 45.91 90 GLY A O 1
ATOM 611 N N . GLU A 1 91 ? -16.414 3.986 -5.755 1.00 40.62 91 GLU A N 1
ATOM 612 C CA . GLU A 1 91 ? -15.554 5.138 -6.058 1.00 40.62 91 GLU A CA 1
ATOM 613 C C . GLU A 1 91 ? -14.142 4.687 -6.472 1.00 40.62 91 GLU A C 1
ATOM 615 O O . GLU A 1 91 ? -13.202 4.773 -5.694 1.00 40.62 91 GLU A O 1
ATOM 620 N N . ASP A 1 92 ? -13.993 4.134 -7.681 1.00 41.91 92 ASP A N 1
ATOM 621 C CA . ASP A 1 92 ? -12.788 4.280 -8.527 1.00 41.91 92 ASP A CA 1
ATOM 622 C C . ASP A 1 92 ? -12.977 3.483 -9.830 1.00 41.91 92 ASP A C 1
ATOM 624 O O . ASP A 1 92 ? -12.506 2.345 -10.011 1.00 41.91 92 ASP A O 1
ATOM 628 N N . GLY A 1 93 ? -13.717 4.098 -10.756 1.00 42.28 93 GLY A N 1
ATOM 629 C CA . GLY A 1 93 ? -13.901 3.618 -12.120 1.00 42.28 93 GLY A CA 1
ATOM 630 C C . GLY A 1 93 ? -12.595 3.713 -12.905 1.00 42.28 93 GLY A C 1
ATOM 631 O O . GLY A 1 93 ? -12.167 4.798 -13.285 1.00 42.28 93 GLY A O 1
ATOM 632 N N . GLY A 1 94 ? -11.957 2.573 -13.164 1.00 42.78 94 GLY A N 1
ATOM 633 C CA . GLY A 1 94 ? -10.800 2.535 -14.061 1.00 42.78 94 GLY A CA 1
ATOM 634 C C . GLY A 1 94 ? -10.185 1.159 -14.289 1.00 42.78 94 GLY A C 1
ATOM 635 O O . GLY A 1 94 ? -9.787 0.868 -15.409 1.00 42.78 94 GLY A O 1
ATOM 636 N N . LEU A 1 95 ? -10.151 0.287 -13.275 1.00 45.72 95 LEU A N 1
ATOM 637 C CA . LEU A 1 95 ? -9.465 -1.016 -13.386 1.00 45.72 95 LEU A CA 1
ATOM 638 C C . LEU A 1 95 ? -10.390 -2.233 -13.222 1.00 45.72 95 LEU A C 1
ATOM 640 O O . LEU A 1 95 ? -10.119 -3.284 -13.789 1.00 45.72 95 LEU A O 1
ATOM 644 N N . ALA A 1 96 ? -11.523 -2.092 -12.527 1.00 43.03 96 ALA A N 1
ATOM 645 C CA . ALA A 1 96 ? -12.441 -3.208 -12.269 1.00 43.03 96 ALA A CA 1
ATOM 646 C C . ALA A 1 96 ? -13.410 -3.525 -13.432 1.00 43.03 96 ALA A C 1
ATOM 648 O O . ALA A 1 96 ? -14.026 -4.584 -13.452 1.00 43.03 96 ALA A O 1
ATOM 649 N N . SER A 1 97 ? -13.540 -2.649 -14.437 1.00 42.31 97 SER A N 1
ATOM 650 C CA . SER A 1 97 ? -14.577 -2.772 -15.483 1.00 42.31 97 SER A CA 1
ATOM 651 C C . SER A 1 97 ? -14.267 -3.791 -16.598 1.00 42.31 97 SER A C 1
ATOM 653 O O . SER A 1 97 ? -14.994 -3.835 -17.592 1.00 42.31 97 SER A O 1
ATOM 655 N N . ARG A 1 98 ? -13.191 -4.584 -16.492 1.00 42.88 98 ARG A N 1
ATOM 656 C CA . ARG A 1 98 ? -12.757 -5.507 -17.561 1.00 42.88 98 ARG A CA 1
ATOM 657 C C . ARG A 1 98 ? -12.861 -6.998 -17.239 1.00 42.88 98 ARG A C 1
ATOM 659 O O . ARG A 1 98 ? -12.711 -7.801 -18.155 1.00 42.88 98 ARG A O 1
ATOM 666 N N . ALA A 1 99 ? -13.189 -7.374 -16.004 1.00 41.34 99 ALA A N 1
ATOM 667 C CA . ALA A 1 99 ? -13.550 -8.753 -15.688 1.00 41.34 99 ALA A CA 1
ATOM 668 C C . ALA A 1 99 ? -15.030 -8.964 -16.050 1.00 41.34 99 ALA A C 1
ATOM 670 O O . ALA A 1 99 ? -15.926 -8.397 -15.430 1.00 41.34 99 ALA A O 1
ATOM 671 N N . GLY A 1 100 ? -15.269 -9.692 -17.142 1.00 37.22 100 GLY A N 1
ATOM 672 C CA . GLY A 1 100 ? -16.581 -9.875 -17.755 1.00 37.22 100 GLY A CA 1
ATOM 673 C C . GLY A 1 100 ? -17.641 -10.449 -16.814 1.00 37.22 100 GLY A C 1
ATOM 674 O O . GLY A 1 100 ? -17.378 -11.336 -16.005 1.00 37.22 100 GLY A O 1
ATOM 675 N N . GLY A 1 101 ? -18.861 -9.937 -16.978 1.00 38.03 101 GLY A N 1
ATOM 676 C CA . GLY A 1 101 ? -20.055 -10.414 -16.302 1.00 38.03 101 GLY A CA 1
ATOM 677 C C . GLY A 1 101 ? -20.494 -11.805 -16.756 1.00 38.03 101 GLY A C 1
ATOM 678 O O . GLY A 1 101 ? -20.381 -12.177 -17.925 1.00 38.03 101 GLY A O 1
ATOM 679 N N . GLY A 1 102 ? -21.072 -12.540 -15.810 1.00 32.84 102 GLY A N 1
ATOM 680 C CA . GLY A 1 102 ? -21.764 -13.796 -16.047 1.00 32.84 102 GLY A CA 1
ATOM 681 C C . GLY A 1 102 ? -22.607 -14.191 -14.838 1.00 32.84 102 GLY A C 1
ATOM 682 O O . GLY A 1 102 ? -22.059 -14.571 -13.816 1.00 32.84 102 GLY A O 1
ATOM 683 N N . GLY A 1 103 ? -23.931 -14.076 -14.993 1.00 30.39 103 GLY A N 1
ATOM 684 C CA . GLY A 1 103 ? -24.971 -14.930 -14.401 1.00 30.39 103 GLY A CA 1
ATOM 685 C C . GLY A 1 103 ? -24.966 -15.174 -12.889 1.00 30.39 103 GLY A C 1
ATOM 686 O O . GLY A 1 103 ? -24.210 -15.995 -12.386 1.00 30.39 103 GLY A O 1
ATOM 687 N N . GLY A 1 104 ? -25.921 -14.565 -12.183 1.00 38.25 104 GLY A N 1
ATOM 688 C CA . GLY A 1 104 ? -26.234 -14.936 -10.804 1.00 38.25 104 GLY A CA 1
ATOM 689 C C . GLY A 1 104 ? -26.938 -16.287 -10.675 1.00 38.25 104 GLY A C 1
ATOM 690 O O . GLY A 1 104 ? -27.604 -16.717 -11.607 1.00 38.25 104 GLY A O 1
ATOM 691 N N . VAL A 1 105 ? -26.860 -16.887 -9.485 1.00 32.94 105 VAL A N 1
ATOM 692 C CA . VAL A 1 105 ? -27.886 -17.750 -8.875 1.00 32.94 105 VAL A CA 1
ATOM 693 C C . VAL A 1 105 ? -27.734 -17.624 -7.357 1.00 32.94 105 VAL A C 1
ATOM 695 O O . VAL A 1 105 ? -26.640 -17.785 -6.824 1.00 32.94 105 VAL A O 1
ATOM 698 N N . GLY A 1 106 ? -28.835 -17.312 -6.669 1.00 43.00 106 GLY A N 1
ATOM 699 C CA . GLY A 1 106 ? -28.915 -17.335 -5.213 1.00 43.00 106 GLY A CA 1
ATOM 700 C C . GLY A 1 106 ? -28.769 -18.759 -4.680 1.00 43.00 106 GLY A C 1
ATOM 701 O O . GLY A 1 106 ? -29.464 -19.670 -5.127 1.00 43.00 106 GLY A O 1
ATOM 702 N N . GLY A 1 107 ? -27.868 -18.929 -3.720 1.00 30.16 107 GLY A N 1
ATOM 703 C CA . GLY A 1 107 ? -27.643 -20.174 -3.003 1.00 30.16 107 GLY A CA 1
ATOM 704 C C . GLY A 1 107 ? -27.436 -19.868 -1.532 1.00 30.16 107 GLY A C 1
ATOM 705 O O . GLY A 1 107 ? -26.347 -19.485 -1.119 1.00 30.16 107 GLY A O 1
ATOM 706 N N . ASP A 1 108 ? -28.513 -20.018 -0.770 1.00 41.28 108 ASP A N 1
ATOM 707 C CA . ASP A 1 108 ? -28.518 -20.094 0.686 1.00 41.28 108 ASP A CA 1
ATOM 708 C C . ASP A 1 108 ? -27.504 -21.161 1.130 1.00 41.28 108 ASP A C 1
ATOM 710 O O . ASP A 1 108 ? -27.586 -22.319 0.719 1.00 41.28 108 ASP A O 1
ATOM 714 N N . SER A 1 109 ? -26.487 -20.753 1.886 1.00 36.06 109 SER A N 1
ATOM 715 C CA . SER A 1 109 ? -25.466 -21.647 2.430 1.00 36.06 109 SER A CA 1
ATOM 716 C C . SER A 1 109 ? -25.155 -21.217 3.853 1.00 36.06 109 SER A C 1
ATOM 718 O O . SER A 1 109 ? -24.280 -20.392 4.107 1.00 36.06 109 SER A O 1
ATOM 720 N N . GLY A 1 110 ? -25.891 -21.809 4.793 1.00 37.72 110 GLY A N 1
ATOM 721 C CA . GLY A 1 110 ? -25.434 -21.950 6.165 1.00 37.72 110 GLY A CA 1
ATOM 722 C C . GLY A 1 110 ? -24.134 -22.753 6.172 1.00 37.72 110 GLY A C 1
ATOM 723 O O . GLY A 1 110 ? -24.131 -23.951 5.903 1.00 37.72 110 GLY A O 1
ATOM 724 N N . GLY A 1 111 ? -23.029 -22.079 6.464 1.00 30.75 111 GLY A N 1
ATOM 725 C CA . GLY A 1 111 ? -21.709 -22.670 6.630 1.00 30.75 111 GLY A CA 1
ATOM 726 C C . GLY A 1 111 ? -21.000 -21.923 7.745 1.00 30.75 111 GLY A C 1
ATOM 727 O O . GLY A 1 111 ? -20.929 -20.697 7.708 1.00 30.75 111 GLY A O 1
ATOM 728 N N . GLY A 1 112 ? -20.568 -22.660 8.770 1.00 31.42 112 GLY A N 1
ATOM 729 C CA . GLY A 1 112 ? -19.902 -22.124 9.952 1.00 31.42 112 GLY A CA 1
ATOM 730 C C . GLY A 1 112 ? -18.791 -21.160 9.560 1.00 31.42 112 GLY A C 1
ATOM 731 O O . GLY A 1 112 ? -17.906 -21.501 8.780 1.00 31.42 112 GLY A O 1
ATOM 732 N N . SER A 1 113 ? -18.891 -19.939 10.071 1.00 34.59 113 SER A N 1
ATOM 733 C CA . SER A 1 113 ? -17.936 -18.879 9.820 1.00 34.59 113 SER A CA 1
ATOM 734 C C . SER A 1 113 ? -16.597 -19.254 10.445 1.00 34.59 113 SER A C 1
ATOM 736 O O . SER A 1 113 ? -16.405 -19.102 11.653 1.00 34.59 113 SER A O 1
ATOM 738 N N . ASP A 1 114 ? -15.665 -19.704 9.611 1.00 34.25 114 ASP A N 1
ATOM 739 C CA . ASP A 1 114 ? -14.235 -19.564 9.859 1.00 34.25 114 ASP A CA 1
ATOM 740 C C . ASP A 1 114 ? -13.923 -18.057 9.952 1.00 34.25 114 ASP A C 1
ATOM 742 O O . ASP A 1 114 ? -13.458 -17.409 9.016 1.00 34.25 114 ASP A O 1
ATOM 746 N N . GLU A 1 115 ? -14.224 -17.466 11.110 1.00 44.25 115 GLU A N 1
ATOM 747 C CA . GLU A 1 115 ? -14.031 -16.050 11.455 1.00 44.25 115 GLU A CA 1
ATOM 748 C C . GLU A 1 115 ? -12.545 -15.646 11.533 1.00 44.25 115 GLU A C 1
ATOM 750 O O . GLU A 1 115 ? -12.226 -14.544 11.972 1.00 44.25 115 GLU A O 1
ATOM 755 N N . HIS A 1 116 ? -11.606 -16.523 11.166 1.00 40.34 116 HIS A N 1
ATOM 756 C CA . HIS A 1 116 ? -10.182 -16.366 11.482 1.00 40.34 116 HIS A CA 1
ATOM 757 C C . HIS A 1 116 ? -9.244 -16.226 10.277 1.00 40.34 116 HIS A C 1
ATOM 759 O O . HIS A 1 116 ? -8.038 -16.144 10.483 1.00 40.34 116 HIS A O 1
ATOM 765 N N . SER A 1 117 ? -9.737 -16.145 9.034 1.00 42.75 117 SER A N 1
ATOM 766 C CA . SER A 1 117 ? -8.823 -16.138 7.874 1.00 42.75 117 SER A CA 1
ATOM 767 C C . SER A 1 117 ? -9.153 -15.162 6.742 1.00 42.75 117 SER A C 1
ATOM 769 O O . SER A 1 117 ? -8.616 -15.310 5.645 1.00 42.75 117 SER A O 1
ATOM 771 N N . VAL A 1 118 ? -9.954 -14.117 6.968 1.00 50.28 118 VAL A N 1
ATOM 772 C CA . VAL A 1 118 ? -9.968 -12.998 6.007 1.00 50.28 118 VAL A CA 1
ATOM 773 C C . VAL A 1 118 ? -8.835 -12.053 6.387 1.00 50.28 118 VAL A C 1
ATOM 775 O O . VAL A 1 118 ? -9.038 -11.052 7.073 1.00 50.28 118 VAL A O 1
ATOM 778 N N . ALA A 1 119 ? -7.612 -12.407 5.987 1.00 53.59 119 ALA A N 1
ATOM 779 C CA . ALA A 1 119 ? -6.506 -11.463 5.978 1.00 53.59 119 ALA A CA 1
ATOM 780 C C . ALA A 1 119 ? -6.860 -10.360 4.972 1.00 53.59 119 ALA A C 1
ATOM 782 O O . ALA A 1 119 ? -6.614 -10.496 3.778 1.00 53.59 119 ALA A O 1
ATOM 783 N N . LEU A 1 120 ? -7.476 -9.282 5.468 1.00 64.00 120 LEU A N 1
ATOM 784 C CA . LEU A 1 120 ? -7.921 -8.129 4.676 1.00 64.00 120 LEU A CA 1
ATOM 785 C C . LEU A 1 120 ? -6.792 -7.526 3.823 1.00 64.00 120 LEU A C 1
ATOM 787 O O . LEU A 1 120 ? -7.041 -6.916 2.789 1.00 64.00 120 LEU A O 1
ATOM 791 N N . VAL A 1 121 ? -5.542 -7.738 4.239 1.00 68.88 121 VAL A N 1
ATOM 792 C CA . VAL A 1 121 ? -4.342 -7.409 3.476 1.00 68.88 121 VAL A CA 1
ATOM 793 C C . VAL A 1 121 ? -3.515 -8.683 3.299 1.00 68.88 121 VAL A C 1
ATOM 795 O O . VAL A 1 121 ? -2.869 -9.150 4.237 1.00 68.88 121 VAL A O 1
ATOM 798 N N . ARG A 1 122 ? -3.516 -9.263 2.093 1.00 78.56 122 ARG A N 1
ATOM 799 C CA . ARG A 1 122 ? -2.702 -10.449 1.774 1.00 78.56 122 ARG A CA 1
ATOM 800 C C . ARG A 1 122 ? -1.330 -10.015 1.270 1.00 78.56 122 ARG A C 1
ATOM 802 O O . ARG A 1 122 ? -1.161 -9.700 0.093 1.00 78.56 122 ARG A O 1
ATOM 809 N N . THR A 1 123 ? -0.334 -10.046 2.152 1.00 82.75 123 THR A N 1
ATOM 810 C CA . THR A 1 123 ? 1.064 -9.721 1.814 1.00 82.75 123 THR A CA 1
ATOM 811 C C . THR A 1 123 ? 1.573 -10.527 0.616 1.00 82.75 123 THR A C 1
ATOM 813 O O . THR A 1 123 ? 2.269 -9.985 -0.236 1.00 82.75 123 THR A O 1
ATOM 816 N N . GLU A 1 124 ? 1.162 -11.792 0.490 1.00 85.81 124 GLU A N 1
ATOM 817 C CA . GLU A 1 124 ? 1.514 -12.668 -0.634 1.00 85.81 124 GLU A CA 1
ATOM 818 C C . GLU A 1 124 ? 1.105 -12.098 -2.003 1.00 85.81 124 GLU A C 1
ATOM 820 O O . GLU A 1 124 ? 1.883 -12.170 -2.952 1.00 85.81 124 GLU A O 1
ATOM 825 N N . LEU A 1 125 ? -0.080 -11.486 -2.113 1.00 85.62 125 LEU A N 1
ATOM 826 C CA . LEU A 1 125 ? -0.541 -10.872 -3.363 1.00 85.62 125 LEU A CA 1
ATOM 827 C C . LEU A 1 125 ? 0.328 -9.689 -3.761 1.00 85.62 125 LEU A C 1
ATOM 829 O O . LEU A 1 125 ? 0.703 -9.541 -4.923 1.00 85.62 125 LEU A O 1
ATOM 833 N N . VAL A 1 126 ? 0.683 -8.863 -2.781 1.00 87.50 126 VAL A N 1
ATOM 834 C CA . VAL A 1 126 ? 1.552 -7.716 -3.024 1.00 87.50 126 VAL A CA 1
ATOM 835 C C . VAL A 1 126 ? 2.951 -8.174 -3.410 1.00 87.50 126 VAL A C 1
ATOM 837 O O . VAL A 1 126 ? 3.522 -7.626 -4.346 1.00 87.50 126 VAL A O 1
ATOM 840 N N . LEU A 1 127 ? 3.475 -9.223 -2.776 1.00 90.50 127 LEU A N 1
ATOM 841 C CA . LEU A 1 127 ? 4.746 -9.829 -3.169 1.00 90.50 127 LEU A CA 1
ATOM 842 C C . LEU A 1 127 ? 4.700 -10.402 -4.592 1.00 90.50 127 LEU A C 1
ATOM 844 O O . LEU A 1 127 ? 5.656 -10.203 -5.338 1.00 90.50 127 LEU A O 1
ATOM 848 N N . ARG A 1 128 ? 3.597 -11.048 -5.002 1.00 91.00 128 ARG A N 1
ATOM 849 C CA . ARG A 1 128 ? 3.407 -11.518 -6.387 1.00 91.00 128 ARG A CA 1
ATOM 850 C C . ARG A 1 128 ? 3.454 -10.366 -7.390 1.00 91.00 128 ARG A C 1
ATOM 852 O O . ARG A 1 128 ? 4.151 -10.470 -8.395 1.00 91.00 128 ARG A O 1
ATOM 859 N N . VAL A 1 129 ? 2.754 -9.264 -7.114 1.00 91.88 129 VAL A N 1
ATOM 860 C CA . VAL A 1 129 ? 2.757 -8.090 -8.004 1.00 91.88 129 VAL A CA 1
ATOM 861 C C . VAL A 1 129 ? 4.118 -7.393 -8.015 1.00 91.88 129 VAL A C 1
ATOM 863 O O . VAL A 1 129 ? 4.583 -7.002 -9.082 1.00 91.88 129 VAL A O 1
ATOM 866 N N . LEU A 1 130 ? 4.797 -7.282 -6.870 1.00 93.56 130 LEU A N 1
ATOM 867 C CA . LEU A 1 130 ? 6.160 -6.744 -6.808 1.00 93.56 130 LEU A CA 1
ATOM 868 C C . LEU A 1 130 ? 7.137 -7.605 -7.617 1.00 93.56 130 LEU A C 1
ATOM 870 O O . LEU A 1 130 ? 7.904 -7.057 -8.400 1.00 93.56 130 LEU A O 1
ATOM 874 N N . ALA A 1 131 ? 7.061 -8.935 -7.505 1.00 93.69 131 ALA A N 1
ATOM 875 C CA . ALA A 1 131 ? 7.878 -9.849 -8.301 1.00 93.69 131 ALA A CA 1
ATOM 876 C C . ALA A 1 131 ? 7.593 -9.709 -9.806 1.00 93.69 131 ALA A C 1
ATOM 878 O O . ALA A 1 131 ? 8.526 -9.561 -10.595 1.00 93.69 131 ALA A O 1
ATOM 879 N N . ALA A 1 132 ? 6.315 -9.662 -10.200 1.00 93.50 132 ALA A N 1
ATOM 880 C CA . ALA A 1 132 ? 5.923 -9.412 -11.587 1.00 93.50 132 ALA A CA 1
ATOM 881 C C . ALA A 1 132 ? 6.456 -8.061 -12.093 1.00 93.50 132 ALA A C 1
ATOM 883 O O . ALA A 1 132 ? 6.913 -7.959 -13.231 1.00 93.50 132 ALA A O 1
ATOM 884 N N . ASN A 1 133 ? 6.456 -7.034 -11.239 1.00 95.19 133 ASN A N 1
ATOM 885 C CA . ASN A 1 133 ? 7.031 -5.738 -11.564 1.00 95.19 133 ASN A CA 1
ATOM 886 C C . ASN A 1 133 ? 8.555 -5.795 -11.724 1.00 95.19 133 ASN A C 1
ATOM 888 O O . ASN A 1 133 ? 9.066 -5.235 -12.687 1.00 95.19 133 ASN A O 1
ATOM 892 N N . THR A 1 134 ? 9.280 -6.486 -10.837 1.00 95.94 134 THR A N 1
ATOM 893 C CA . THR A 1 134 ? 10.734 -6.689 -10.962 1.00 95.94 134 THR A CA 1
ATOM 894 C C . THR A 1 134 ? 11.081 -7.356 -12.289 1.00 95.94 134 THR A C 1
ATOM 896 O O . THR A 1 134 ? 11.981 -6.909 -12.999 1.00 95.94 134 THR A O 1
ATOM 899 N N . GLU A 1 135 ? 10.345 -8.401 -12.668 1.00 94.88 135 GLU A N 1
ATOM 900 C CA . GLU A 1 135 ? 10.556 -9.060 -13.954 1.00 94.88 135 GLU A CA 1
ATOM 901 C C . GLU A 1 135 ? 10.248 -8.137 -15.140 1.00 94.88 135 GLU A C 1
ATOM 903 O O . GLU A 1 135 ? 11.017 -8.096 -16.104 1.00 94.88 135 GLU A O 1
ATOM 908 N N . ALA A 1 136 ? 9.155 -7.371 -15.065 1.00 94.19 136 ALA A N 1
ATOM 909 C CA . ALA A 1 136 ? 8.783 -6.403 -16.093 1.00 94.19 136 ALA A CA 1
ATOM 910 C C . ALA A 1 136 ? 9.828 -5.288 -16.236 1.00 94.19 136 ALA A C 1
ATOM 912 O O . ALA A 1 136 ? 10.154 -4.887 -17.352 1.00 94.19 136 ALA A O 1
ATOM 913 N N . VAL A 1 137 ? 10.412 -4.828 -15.126 1.00 94.88 137 VAL A N 1
ATOM 914 C CA . VAL A 1 137 ? 11.548 -3.898 -15.115 1.00 94.88 137 VAL A CA 1
ATOM 915 C C . VAL A 1 137 ? 12.744 -4.524 -15.829 1.00 94.88 137 VAL A C 1
ATOM 917 O O . VAL A 1 137 ? 13.275 -3.916 -16.755 1.00 94.88 137 VAL A O 1
ATOM 920 N N . GLY A 1 138 ? 13.125 -5.757 -15.484 1.00 94.31 138 GLY A N 1
ATOM 921 C CA . GLY A 1 138 ? 14.229 -6.460 -16.140 1.00 94.31 138 GLY A CA 1
ATOM 922 C C . GLY A 1 138 ? 14.034 -6.601 -17.653 1.00 94.31 138 GLY A C 1
ATOM 923 O O . GLY A 1 138 ? 14.944 -6.304 -18.427 1.00 94.31 138 GLY A O 1
ATOM 924 N N . ARG A 1 139 ? 12.830 -6.981 -18.099 1.00 92.94 139 ARG A N 1
ATOM 925 C CA . ARG A 1 139 ? 12.518 -7.073 -19.532 1.00 92.94 139 ARG A CA 1
ATOM 926 C C . ARG A 1 139 ? 12.472 -5.697 -20.209 1.00 92.94 139 ARG A C 1
ATOM 928 O O . ARG A 1 139 ? 13.007 -5.552 -21.308 1.00 92.94 139 ARG A O 1
ATOM 935 N N . CYS A 1 140 ? 11.928 -4.675 -19.546 1.00 92.06 140 CYS A N 1
ATOM 936 C CA . CYS A 1 140 ? 11.943 -3.290 -20.019 1.00 92.06 140 CYS A CA 1
ATOM 937 C C . CYS A 1 140 ? 13.372 -2.794 -20.256 1.00 92.06 140 CYS A C 1
ATOM 939 O O . CYS A 1 140 ? 13.628 -2.126 -21.254 1.00 92.06 140 CYS A O 1
ATOM 941 N N . LEU A 1 141 ? 14.316 -3.136 -19.377 1.00 91.75 141 LEU A N 1
ATOM 942 C CA . LEU A 1 141 ? 15.706 -2.713 -19.525 1.00 91.75 141 LEU A CA 1
ATOM 943 C C . LEU A 1 141 ? 16.389 -3.301 -20.768 1.00 91.75 141 LEU A C 1
ATOM 945 O O . LEU A 1 141 ? 17.298 -2.679 -21.305 1.00 91.75 141 LEU A O 1
ATOM 949 N N . ILE A 1 142 ? 15.942 -4.473 -21.226 1.00 89.81 142 ILE A N 1
ATOM 950 C CA . ILE A 1 142 ? 16.516 -5.191 -22.372 1.00 89.81 142 ILE A CA 1
ATOM 951 C C . ILE A 1 142 ? 15.809 -4.818 -23.683 1.00 89.81 142 ILE A C 1
ATOM 953 O O . ILE A 1 142 ? 16.441 -4.727 -24.735 1.00 89.81 142 ILE A O 1
ATOM 957 N N . LEU A 1 143 ? 14.483 -4.666 -23.639 1.00 87.12 143 LEU A N 1
ATOM 958 C CA . LEU A 1 143 ? 13.637 -4.628 -24.834 1.00 87.12 143 LEU A CA 1
ATOM 959 C C . LEU A 1 143 ? 13.138 -3.225 -25.193 1.00 87.12 143 LEU A C 1
ATOM 961 O O . LEU A 1 143 ? 12.821 -2.990 -26.364 1.00 87.12 143 LEU A O 1
ATOM 965 N N . ALA A 1 144 ? 13.052 -2.304 -24.227 1.00 85.94 144 ALA A N 1
ATOM 966 C CA . ALA A 1 144 ? 12.584 -0.947 -24.487 1.00 85.94 144 ALA A CA 1
ATOM 967 C C . ALA A 1 144 ? 13.672 -0.109 -25.184 1.00 85.94 144 ALA A C 1
ATOM 969 O O . ALA A 1 144 ? 14.847 -0.226 -24.838 1.00 85.94 144 ALA A O 1
ATOM 970 N N . PRO A 1 145 ? 13.307 0.766 -26.139 1.00 85.06 145 PRO A N 1
ATOM 971 C CA . PRO A 1 145 ? 14.225 1.779 -26.652 1.00 85.06 145 PRO A CA 1
ATOM 972 C C . PRO A 1 145 ? 14.709 2.711 -25.531 1.00 85.06 145 PRO A C 1
ATOM 974 O O . PRO A 1 145 ? 13.904 3.119 -24.694 1.00 85.06 145 PRO A O 1
ATOM 977 N N . ASP A 1 146 ? 15.979 3.127 -25.562 1.00 85.00 146 ASP A N 1
ATOM 978 C CA . ASP A 1 146 ? 16.575 4.013 -24.542 1.00 85.00 146 ASP A CA 1
ATOM 979 C C . ASP A 1 146 ? 15.767 5.303 -24.318 1.00 85.00 146 ASP A C 1
ATOM 981 O O . ASP A 1 146 ? 15.628 5.777 -23.190 1.00 85.00 146 ASP A O 1
ATOM 985 N N . ALA A 1 147 ? 15.186 5.851 -25.391 1.00 85.06 147 ALA A N 1
ATOM 986 C CA . ALA A 1 147 ? 14.357 7.055 -25.340 1.00 85.06 147 ALA A CA 1
ATOM 987 C C . ALA A 1 147 ? 13.071 6.876 -24.506 1.00 85.06 147 ALA A C 1
ATOM 989 O O . ALA A 1 147 ? 12.620 7.827 -23.867 1.00 85.06 147 ALA A O 1
ATOM 990 N N . ASP A 1 148 ? 12.510 5.663 -24.476 1.00 86.81 148 ASP A N 1
ATOM 991 C CA . ASP A 1 148 ? 11.228 5.350 -23.831 1.00 86.81 148 ASP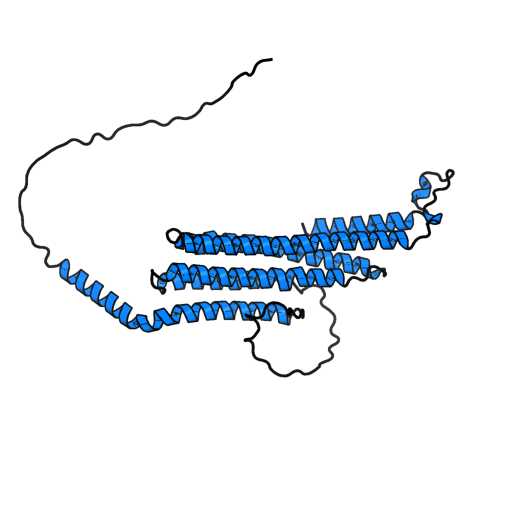 A CA 1
ATOM 992 C C . ASP A 1 148 ? 11.398 4.591 -22.506 1.00 86.81 148 ASP A C 1
ATOM 994 O O . ASP A 1 148 ? 10.460 4.495 -21.708 1.00 86.81 148 ASP A O 1
ATOM 998 N N . GLN A 1 149 ? 12.598 4.069 -22.239 1.00 90.56 149 GLN A N 1
ATOM 999 C CA . GLN A 1 149 ? 12.901 3.221 -21.088 1.00 90.56 149 GLN A CA 1
ATOM 1000 C C . GLN A 1 149 ? 12.517 3.892 -19.761 1.00 90.56 149 GLN A C 1
ATOM 1002 O O . GLN A 1 149 ? 11.813 3.298 -18.945 1.00 90.56 149 GLN A O 1
ATOM 1007 N N . ALA A 1 150 ? 12.892 5.160 -19.561 1.00 93.25 150 ALA A N 1
ATOM 1008 C CA . ALA A 1 150 ? 12.570 5.893 -18.335 1.00 93.25 150 ALA A CA 1
ATOM 1009 C C . ALA A 1 150 ? 11.056 6.088 -18.129 1.00 93.25 150 ALA A C 1
ATOM 1011 O O . ALA A 1 150 ? 10.556 5.974 -17.007 1.00 93.25 150 ALA A O 1
ATOM 1012 N N . ALA A 1 151 ? 10.320 6.348 -19.214 1.00 92.12 151 ALA A N 1
ATOM 1013 C CA . ALA A 1 151 ? 8.870 6.494 -19.175 1.00 92.12 151 ALA A CA 1
ATOM 1014 C C . ALA A 1 151 ? 8.185 5.160 -18.840 1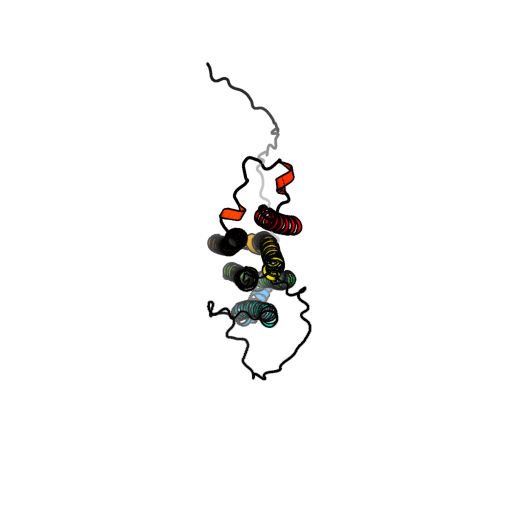.00 92.12 151 ALA A C 1
ATOM 1016 O O . ALA A 1 151 ? 7.270 5.131 -18.014 1.00 92.12 151 ALA A O 1
ATOM 1017 N N . CYS A 1 152 ? 8.659 4.058 -19.430 1.00 91.25 152 CYS A N 1
ATOM 1018 C CA . CYS A 1 152 ? 8.140 2.719 -19.168 1.00 91.25 152 CYS A CA 1
ATOM 1019 C C . CYS A 1 152 ? 8.384 2.278 -17.722 1.00 91.25 152 CYS A C 1
ATOM 1021 O O . CYS A 1 152 ? 7.443 1.876 -17.041 1.00 91.25 152 CYS A O 1
ATOM 1023 N N . LEU A 1 153 ? 9.613 2.421 -17.219 1.00 94.56 153 LEU A N 1
ATOM 1024 C CA . LEU A 1 153 ? 9.954 2.110 -15.827 1.00 94.56 153 LEU A CA 1
ATOM 1025 C C . LEU A 1 153 ? 9.087 2.900 -14.841 1.00 94.56 153 LEU A C 1
ATOM 1027 O O . LEU A 1 153 ? 8.568 2.339 -13.876 1.00 94.56 153 LEU A O 1
ATOM 1031 N N . CYS A 1 154 ? 8.881 4.192 -15.114 1.00 94.38 154 CYS A N 1
ATOM 1032 C CA . CYS A 1 154 ? 7.983 5.017 -14.318 1.00 94.38 154 CYS A CA 1
ATOM 1033 C C . CYS A 1 154 ? 6.550 4.476 -14.358 1.00 94.38 154 CYS A C 1
ATOM 1035 O O . CYS A 1 154 ? 5.927 4.333 -13.310 1.00 94.38 154 CYS A O 1
ATOM 1037 N N . HIS A 1 155 ? 6.035 4.123 -15.537 1.00 93.19 155 HIS A N 1
ATOM 1038 C CA . HIS A 1 155 ? 4.682 3.591 -15.665 1.00 93.19 155 HIS A CA 1
ATOM 1039 C C . HIS A 1 155 ? 4.504 2.283 -14.883 1.00 93.19 155 HIS A C 1
ATOM 1041 O O . HIS A 1 155 ? 3.601 2.206 -14.050 1.00 93.19 155 HIS A O 1
ATOM 1047 N N . LEU A 1 156 ? 5.407 1.315 -15.071 1.00 93.94 156 LEU A N 1
ATOM 1048 C CA . LEU A 1 156 ? 5.431 0.044 -14.343 1.00 93.94 156 LEU A CA 1
ATOM 1049 C C . LEU A 1 156 ? 5.388 0.268 -12.824 1.00 93.94 156 LEU A C 1
ATOM 1051 O O . LEU A 1 156 ? 4.596 -0.359 -12.113 1.00 93.94 156 LEU A O 1
ATOM 1055 N N . PHE A 1 157 ? 6.209 1.191 -12.318 1.00 95.25 157 PHE A N 1
ATOM 1056 C CA . PHE A 1 157 ? 6.205 1.542 -10.903 1.00 95.25 157 PHE A CA 1
ATOM 1057 C C . PHE A 1 157 ? 4.876 2.174 -10.467 1.00 95.25 157 PHE A C 1
ATOM 1059 O O . PHE A 1 157 ? 4.289 1.741 -9.476 1.00 95.25 157 PHE A O 1
ATOM 1066 N N . THR A 1 158 ? 4.356 3.155 -11.216 1.00 92.94 158 THR A N 1
ATOM 1067 C CA . THR A 1 158 ? 3.095 3.825 -10.855 1.00 92.94 158 THR A CA 1
ATOM 1068 C C . THR A 1 158 ? 1.894 2.879 -10.845 1.00 92.94 158 THR A C 1
ATOM 1070 O O . THR A 1 158 ? 1.039 3.002 -9.970 1.00 92.94 158 THR A O 1
ATOM 1073 N N . THR A 1 159 ? 1.831 1.909 -11.761 1.00 91.69 159 THR A N 1
ATOM 1074 C CA . THR A 1 159 ? 0.799 0.861 -11.760 1.00 91.69 159 THR A CA 1
ATOM 1075 C C . THR A 1 159 ? 0.859 0.045 -10.472 1.00 91.69 159 THR A C 1
ATOM 1077 O O . THR A 1 159 ? -0.150 -0.105 -9.782 1.00 91.69 159 THR A O 1
ATOM 1080 N N . THR A 1 160 ? 2.058 -0.393 -10.088 1.00 92.31 160 THR A N 1
ATOM 1081 C CA . THR A 1 160 ? 2.281 -1.158 -8.853 1.00 92.31 160 THR A CA 1
ATOM 1082 C C . THR A 1 160 ? 1.919 -0.345 -7.608 1.00 92.31 160 THR A C 1
ATOM 1084 O O . THR A 1 160 ? 1.209 -0.834 -6.731 1.00 92.31 160 THR A O 1
ATOM 1087 N N . ALA A 1 161 ? 2.331 0.923 -7.542 1.00 91.62 161 ALA A N 1
ATOM 1088 C CA . ALA A 1 161 ? 2.001 1.816 -6.433 1.00 91.62 161 ALA A CA 1
ATOM 1089 C C . ALA A 1 161 ? 0.479 2.000 -6.277 1.00 91.62 161 ALA A C 1
ATOM 1091 O O . ALA A 1 161 ? -0.059 1.878 -5.175 1.00 91.62 161 ALA A O 1
ATOM 1092 N N . ARG A 1 162 ? -0.248 2.206 -7.385 1.00 89.31 162 ARG A N 1
ATOM 1093 C CA . ARG A 1 162 ? -1.719 2.319 -7.376 1.00 89.31 162 ARG A CA 1
ATOM 1094 C C . ARG A 1 162 ? -2.406 1.032 -6.943 1.00 89.31 162 ARG A C 1
ATOM 1096 O O . ARG A 1 162 ? -3.345 1.100 -6.150 1.00 89.31 162 ARG A O 1
ATOM 1103 N N . PHE A 1 163 ? -1.939 -0.119 -7.428 1.00 89.00 163 PHE A N 1
ATOM 1104 C CA . PHE A 1 163 ? -2.435 -1.423 -6.987 1.00 89.00 163 PHE A CA 1
ATOM 1105 C C . PHE A 1 163 ? -2.320 -1.567 -5.465 1.00 89.00 163 PHE A C 1
ATOM 1107 O O . PHE A 1 163 ? -3.283 -1.961 -4.809 1.00 89.00 163 PHE A O 1
ATOM 1114 N N . ILE A 1 164 ? -1.187 -1.163 -4.889 1.00 87.88 164 ILE A N 1
ATOM 1115 C CA . ILE A 1 164 ? -0.941 -1.269 -3.448 1.00 87.88 164 ILE A CA 1
ATOM 1116 C C . ILE A 1 164 ? -1.828 -0.309 -2.664 1.00 87.88 164 ILE A C 1
ATOM 1118 O O . ILE A 1 164 ? -2.444 -0.730 -1.687 1.00 87.88 164 ILE A O 1
ATOM 1122 N N . ARG A 1 165 ? -1.995 0.941 -3.117 1.00 86.81 165 ARG A N 1
ATOM 1123 C CA . ARG A 1 165 ? -2.964 1.863 -2.499 1.00 86.81 165 ARG A CA 1
ATOM 1124 C C . ARG A 1 165 ? -4.376 1.283 -2.471 1.00 86.81 165 ARG A C 1
ATOM 1126 O O . ARG A 1 165 ? -5.076 1.466 -1.481 1.00 86.81 165 ARG A O 1
ATOM 1133 N N . ARG A 1 166 ? -4.796 0.608 -3.543 1.00 83.75 166 ARG A N 1
ATOM 1134 C CA . ARG A 1 166 ? -6.131 0.005 -3.640 1.00 83.75 166 ARG A CA 1
ATOM 1135 C C . ARG A 1 166 ? -6.260 -1.212 -2.724 1.00 83.75 166 ARG A C 1
ATOM 1137 O O . ARG A 1 166 ? -7.136 -1.234 -1.869 1.00 83.75 166 ARG A O 1
ATOM 1144 N N . CYS A 1 167 ? -5.347 -2.175 -2.832 1.00 80.88 167 CYS A N 1
ATOM 1145 C CA . CYS A 1 167 ? -5.391 -3.402 -2.033 1.00 80.88 167 CYS A CA 1
ATOM 1146 C C . CYS A 1 167 ? -5.260 -3.143 -0.534 1.00 80.88 167 CYS A C 1
ATOM 1148 O O . CYS A 1 167 ? -6.014 -3.688 0.262 1.00 80.88 167 CYS A O 1
ATOM 1150 N N . VAL A 1 168 ? -4.310 -2.302 -0.136 1.00 77.88 168 VAL A N 1
ATOM 1151 C CA . VAL A 1 168 ? -4.067 -2.021 1.281 1.00 77.88 168 VAL A CA 1
ATOM 1152 C C . VAL A 1 168 ? -5.097 -1.036 1.815 1.00 77.88 168 VAL A C 1
ATOM 1154 O O . VAL A 1 168 ? -5.639 -1.222 2.902 1.00 77.88 168 VAL A O 1
ATOM 1157 N N . GLY A 1 169 ? -5.370 0.014 1.047 1.00 72.94 169 GLY A N 1
ATOM 1158 C CA . GLY A 1 169 ? -6.211 1.102 1.499 1.00 72.94 169 GLY A CA 1
ATOM 1159 C C . GLY A 1 169 ? -7.700 0.785 1.439 1.00 72.94 169 GLY A C 1
ATOM 1160 O O . GLY A 1 169 ? -8.361 0.700 2.476 1.00 72.94 169 GLY A O 1
ATOM 1161 N N . SER A 1 170 ? -8.237 0.617 0.226 1.00 69.62 170 SER A N 1
ATOM 1162 C CA . SER A 1 170 ? -9.683 0.455 0.039 1.00 69.62 170 SER A CA 1
ATOM 1163 C C . SER A 1 170 ? -10.182 -0.905 0.517 1.00 69.62 170 SER A C 1
ATOM 1165 O O . SER A 1 170 ? -11.140 -0.966 1.279 1.00 69.62 170 SER A O 1
ATOM 1167 N N . LEU A 1 171 ? -9.481 -1.983 0.167 1.00 69.69 171 LEU A N 1
ATOM 1168 C CA . LEU A 1 171 ? -9.913 -3.337 0.522 1.00 69.69 171 LEU A CA 1
ATOM 1169 C C . LEU A 1 171 ? -9.499 -3.735 1.943 1.00 69.69 171 LEU A C 1
ATOM 1171 O O . LEU A 1 171 ? -10.237 -4.442 2.620 1.00 69.69 171 LEU A O 1
ATOM 1175 N N . GLY A 1 172 ? -8.345 -3.254 2.412 1.00 75.69 172 GLY A N 1
ATOM 1176 C CA . GLY A 1 172 ? -7.825 -3.573 3.735 1.00 75.69 172 GLY A CA 1
ATOM 1177 C C . GLY A 1 172 ? -8.414 -2.701 4.842 1.00 75.69 172 GLY A C 1
ATOM 1178 O O . GLY A 1 172 ? -9.266 -3.118 5.631 1.00 75.69 172 GLY A O 1
ATOM 1179 N N . VAL A 1 173 ? -7.927 -1.462 4.912 1.00 75.50 173 VAL A N 1
ATOM 1180 C CA . VAL A 1 173 ? -8.197 -0.546 6.029 1.00 75.50 173 VAL A CA 1
ATOM 1181 C C . VAL A 1 173 ? -9.661 -0.105 6.069 1.00 75.50 173 VAL A C 1
ATOM 1183 O O . VAL A 1 173 ? -10.261 -0.129 7.144 1.00 75.50 173 VAL A O 1
ATOM 1186 N N . ARG A 1 174 ? -10.282 0.248 4.930 1.00 77.62 174 ARG A N 1
ATOM 1187 C CA . ARG A 1 174 ? -11.700 0.669 4.940 1.00 77.62 174 ARG A CA 1
ATOM 1188 C C . ARG A 1 174 ? -12.650 -0.472 5.297 1.00 77.62 174 ARG A C 1
ATOM 1190 O O . ARG A 1 174 ? -13.625 -0.235 6.002 1.00 77.62 174 ARG A O 1
ATOM 1197 N N . ALA A 1 175 ? -12.370 -1.703 4.868 1.00 76.56 175 ALA A N 1
ATOM 1198 C CA . ALA A 1 175 ? -13.192 -2.854 5.240 1.00 76.56 175 ALA A CA 1
ATOM 1199 C C . ALA A 1 175 ? -13.106 -3.149 6.746 1.00 76.56 175 ALA A C 1
ATOM 1201 O O . ALA A 1 175 ? -14.126 -3.415 7.389 1.00 76.56 175 ALA A O 1
ATOM 1202 N N . ALA A 1 176 ? -11.907 -3.048 7.333 1.00 77.81 176 ALA A N 1
ATOM 1203 C CA . ALA A 1 176 ? -11.734 -3.153 8.781 1.00 77.81 176 ALA A CA 1
ATOM 1204 C C . ALA A 1 176 ? -12.487 -2.034 9.521 1.00 77.81 176 ALA A C 1
ATOM 1206 O O . ALA A 1 176 ? -13.174 -2.297 10.509 1.00 77.81 176 ALA A O 1
ATOM 1207 N N . LEU A 1 177 ? -12.418 -0.805 9.001 1.00 77.31 177 LEU A N 1
ATOM 1208 C CA . LEU A 1 177 ? -13.132 0.348 9.545 1.00 77.31 177 LEU A CA 1
ATOM 1209 C C . LEU A 1 177 ? -14.652 0.156 9.512 1.00 77.31 177 LEU A C 1
ATOM 1211 O O . LEU A 1 177 ? -15.317 0.363 10.523 1.00 77.31 177 LEU A O 1
ATOM 1215 N N . ALA A 1 178 ? -15.201 -0.300 8.385 1.00 79.81 178 ALA A N 1
ATOM 1216 C CA . ALA A 1 178 ? -16.631 -0.552 8.234 1.00 79.81 178 ALA A CA 1
ATOM 1217 C C . ALA A 1 178 ? -17.134 -1.594 9.247 1.00 79.81 178 ALA A C 1
ATOM 1219 O O . ALA A 1 178 ? -18.206 -1.436 9.832 1.00 79.81 178 ALA A O 1
ATOM 1220 N N . ARG A 1 179 ? -16.334 -2.637 9.520 1.00 79.06 179 ARG A N 1
ATOM 1221 C CA . ARG A 1 179 ? -16.644 -3.624 10.568 1.00 79.06 179 ARG A CA 1
ATOM 1222 C C . ARG A 1 179 ? -16.651 -3.007 11.959 1.00 79.06 179 ARG A C 1
ATOM 1224 O O . ARG A 1 179 ? -17.515 -3.356 12.757 1.00 79.06 179 ARG A O 1
ATOM 1231 N N . LEU A 1 180 ? -15.722 -2.097 12.241 1.00 78.00 180 LEU A N 1
ATOM 1232 C CA . LEU A 1 180 ? -15.656 -1.392 13.517 1.00 78.00 180 LEU A CA 1
ATOM 1233 C C . LEU A 1 180 ? -16.872 -0.474 13.718 1.00 78.00 180 LEU A C 1
ATOM 1235 O O . LEU A 1 180 ? -17.475 -0.477 14.788 1.00 78.00 180 LEU A O 1
ATOM 1239 N N . GLN A 1 181 ? -17.284 0.240 12.669 1.00 78.50 181 GLN A N 1
ATOM 1240 C CA . GLN A 1 181 ? -18.464 1.112 12.670 1.00 78.50 181 GLN A CA 1
ATOM 1241 C C . GLN A 1 181 ? -19.782 0.340 12.805 1.00 78.50 181 GLN A C 1
ATOM 1243 O O . GLN A 1 181 ? -20.738 0.843 13.392 1.00 78.50 181 GLN A O 1
ATOM 1248 N N . ALA A 1 182 ? -19.830 -0.901 12.315 1.00 77.81 182 ALA A N 1
ATOM 1249 C CA . ALA A 1 182 ? -20.987 -1.782 12.457 1.00 77.81 182 ALA A CA 1
ATOM 1250 C C . ALA A 1 182 ? -21.159 -2.359 13.878 1.00 77.81 182 ALA A C 1
ATOM 1252 O O . ALA A 1 182 ? -22.163 -3.023 14.155 1.00 77.81 182 ALA A O 1
ATOM 1253 N N . VAL A 1 183 ? -20.206 -2.141 14.795 1.00 76.94 183 VAL A N 1
ATOM 1254 C CA . VAL A 1 183 ? -20.317 -2.628 16.174 1.00 76.94 183 VAL A CA 1
ATOM 1255 C C . VAL A 1 183 ? -21.331 -1.787 16.947 1.00 76.94 183 VAL A C 1
ATOM 1257 O O . VAL A 1 183 ? -21.032 -0.711 17.469 1.00 76.94 183 VAL A O 1
ATOM 1260 N N . ASP A 1 184 ? -22.543 -2.320 17.085 1.00 65.38 184 ASP A N 1
ATOM 1261 C CA . ASP A 1 184 ? -23.558 -1.711 17.935 1.00 65.38 184 ASP A CA 1
ATOM 1262 C C . ASP A 1 184 ? -23.210 -1.919 19.423 1.00 65.38 184 ASP A C 1
ATOM 1264 O O . ASP A 1 184 ? -23.335 -3.009 19.992 1.00 65.38 184 ASP A O 1
ATOM 1268 N N . GLY A 1 185 ? -22.701 -0.861 20.058 1.00 56.34 185 GLY A N 1
ATOM 1269 C CA . GLY A 1 185 ? -22.122 -0.878 21.408 1.00 56.34 185 GLY A CA 1
ATOM 1270 C C . GLY A 1 185 ? -23.104 -1.095 22.570 1.00 56.34 185 GLY A C 1
ATOM 1271 O O . GLY A 1 185 ? -22.704 -0.936 23.720 1.00 56.34 185 GLY A O 1
ATOM 1272 N N . ALA A 1 186 ? -24.376 -1.411 22.305 1.00 50.97 186 ALA A N 1
ATOM 1273 C CA . ALA A 1 186 ? -25.427 -1.524 23.323 1.00 50.97 186 ALA A CA 1
ATOM 1274 C C . ALA A 1 186 ? -25.541 -2.915 23.985 1.00 50.97 186 ALA A C 1
ATOM 1276 O O . ALA A 1 186 ? -26.105 -3.027 25.071 1.00 50.97 186 ALA A O 1
ATOM 1277 N N . ALA A 1 187 ? -25.012 -3.979 23.371 1.00 55.72 187 ALA A N 1
ATOM 1278 C CA . ALA A 1 187 ? -25.119 -5.347 23.891 1.00 55.72 187 ALA A CA 1
ATOM 1279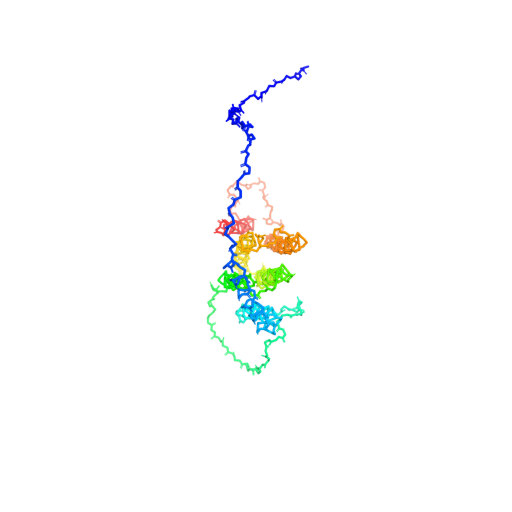 C C . ALA A 1 187 ? -23.785 -5.859 24.465 1.00 55.72 187 ALA A C 1
ATOM 1281 O O . 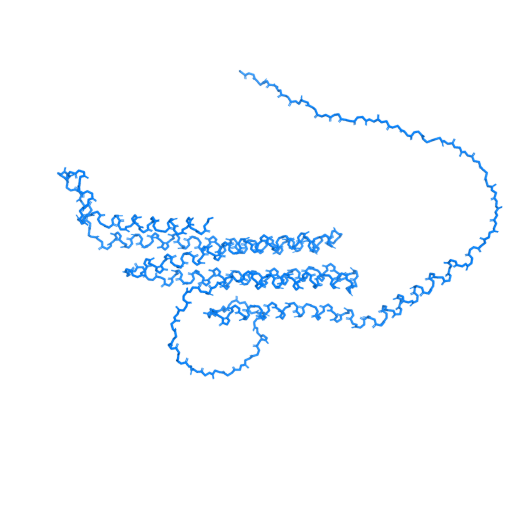ALA A 1 187 ? -22.718 -5.488 23.985 1.00 55.72 187 ALA A O 1
ATOM 1282 N N . MET A 1 188 ? -23.828 -6.788 25.431 1.00 52.50 188 MET A N 1
ATOM 1283 C CA . MET A 1 188 ? -22.649 -7.513 25.960 1.00 52.50 188 MET A CA 1
ATOM 1284 C C . MET A 1 188 ? -21.770 -8.122 24.844 1.00 52.50 188 MET A C 1
ATOM 1286 O O . MET A 1 188 ? -20.546 -8.140 24.956 1.00 52.50 188 MET A O 1
ATOM 1290 N N . GLY A 1 189 ? -22.374 -8.534 23.720 1.00 60.72 189 GLY A N 1
ATOM 1291 C CA . GLY A 1 189 ? -21.656 -9.004 22.526 1.00 60.72 189 GLY A CA 1
ATOM 1292 C C . GLY A 1 189 ? -20.895 -7.915 21.754 1.00 60.72 189 GLY A C 1
ATOM 1293 O O . GLY A 1 189 ? -20.007 -8.233 20.971 1.00 60.72 189 GLY A O 1
ATOM 1294 N N . GLY A 1 190 ? -21.191 -6.635 21.988 1.00 66.31 190 GLY A N 1
ATOM 1295 C CA . GLY A 1 190 ? -20.517 -5.494 21.366 1.00 66.31 190 GLY A CA 1
ATOM 1296 C C . GLY A 1 190 ? -19.066 -5.330 21.817 1.00 66.31 190 GLY A C 1
ATOM 1297 O O . GLY A 1 190 ? -18.238 -4.897 21.027 1.00 66.31 190 GLY A O 1
ATOM 1298 N N . ARG A 1 191 ? -18.711 -5.749 23.042 1.00 68.00 191 ARG A N 1
ATOM 1299 C CA . ARG A 1 191 ? -17.323 -5.672 23.540 1.00 68.00 191 ARG A CA 1
ATOM 1300 C C . ARG A 1 191 ? -16.385 -6.633 22.820 1.00 68.00 191 ARG A C 1
ATOM 1302 O O . ARG A 1 191 ? -15.332 -6.216 22.354 1.00 68.00 191 ARG A O 1
ATOM 1309 N N . LEU A 1 192 ? -16.785 -7.901 22.707 1.00 71.12 192 LEU A N 1
ATOM 1310 C CA . LEU A 1 192 ? -16.004 -8.919 21.994 1.00 71.12 192 LEU A CA 1
ATOM 1311 C C . LEU A 1 192 ? -15.892 -8.578 20.504 1.00 71.12 192 LEU A C 1
ATOM 1313 O O . LEU A 1 192 ? -14.817 -8.692 19.924 1.00 71.12 192 LEU A O 1
ATOM 1317 N N . ARG A 1 193 ? -16.982 -8.080 19.905 1.00 78.19 193 ARG A N 1
ATOM 1318 C CA . ARG A 1 193 ? -16.995 -7.615 18.511 1.00 78.19 193 ARG A CA 1
ATOM 1319 C C . ARG A 1 193 ? -16.108 -6.390 18.291 1.00 78.19 193 ARG A C 1
ATOM 1321 O O . ARG A 1 193 ? -15.423 -6.337 17.278 1.00 78.19 193 ARG A O 1
ATOM 1328 N N . PHE A 1 194 ? -16.079 -5.449 19.239 1.00 81.88 194 PHE A N 1
ATOM 1329 C CA . PHE A 1 194 ? -15.176 -4.299 19.188 1.00 81.88 194 PHE A CA 1
ATOM 1330 C C . PHE A 1 194 ? -13.710 -4.735 19.243 1.00 81.88 194 PHE A C 1
ATOM 1332 O O . PHE A 1 194 ? -12.937 -4.321 18.388 1.00 81.88 194 PHE A O 1
ATOM 1339 N N . GLY A 1 195 ? -13.340 -5.596 20.200 1.00 79.56 195 GLY A N 1
ATOM 1340 C CA . GLY A 1 195 ? -11.972 -6.116 20.318 1.00 79.56 195 GLY A CA 1
ATOM 1341 C C . GLY A 1 195 ? -11.517 -6.826 19.042 1.00 79.56 195 GLY A C 1
ATOM 1342 O O . GLY A 1 195 ? -10.486 -6.473 18.480 1.00 79.56 195 GLY A O 1
ATOM 1343 N N . ALA A 1 196 ? -12.341 -7.734 18.507 1.00 80.81 196 ALA A N 1
ATOM 1344 C CA . ALA A 1 196 ? -12.046 -8.432 17.255 1.00 80.81 196 ALA A CA 1
ATOM 1345 C C . ALA A 1 196 ? -11.910 -7.479 16.051 1.00 80.81 196 ALA A C 1
ATOM 1347 O O . ALA A 1 196 ? -10.978 -7.614 15.258 1.00 80.81 196 ALA A O 1
ATOM 1348 N N . ALA A 1 197 ? -12.805 -6.492 15.919 1.00 81.38 197 ALA A N 1
ATOM 1349 C CA . ALA A 1 197 ? -12.735 -5.493 14.852 1.00 81.38 197 ALA A CA 1
ATOM 1350 C C . ALA A 1 197 ? -11.506 -4.578 14.990 1.00 81.38 197 ALA A C 1
ATOM 1352 O O . ALA A 1 197 ? -10.876 -4.241 13.988 1.00 81.38 197 ALA A O 1
ATOM 1353 N N . LEU A 1 198 ? -11.125 -4.221 16.219 1.00 84.25 198 LEU A N 1
ATOM 1354 C CA . LEU A 1 198 ? -9.920 -3.448 16.496 1.00 84.25 198 LEU A CA 1
ATOM 1355 C C . LEU A 1 198 ? -8.656 -4.248 16.173 1.00 84.25 198 LEU A C 1
ATOM 1357 O O . LEU A 1 198 ? -7.771 -3.723 15.508 1.00 84.25 198 LEU A O 1
ATOM 1361 N N . THR A 1 199 ? -8.571 -5.514 16.593 1.00 83.00 199 THR A N 1
ATOM 1362 C CA . THR A 1 199 ? -7.450 -6.395 16.233 1.00 83.00 199 THR A CA 1
ATOM 1363 C C . THR A 1 199 ? -7.311 -6.491 14.718 1.00 83.00 199 THR A C 1
ATOM 1365 O O . THR A 1 199 ? -6.216 -6.313 14.198 1.00 83.00 199 THR A O 1
ATOM 1368 N N . LEU A 1 200 ? -8.421 -6.685 14.001 1.00 82.12 200 LEU A N 1
ATOM 1369 C CA . LEU A 1 200 ? -8.438 -6.740 12.542 1.00 82.12 200 LEU A CA 1
ATOM 1370 C C . LEU A 1 200 ? -7.918 -5.441 11.905 1.00 82.12 200 LEU A C 1
ATOM 1372 O O . LEU A 1 200 ? -7.104 -5.496 10.982 1.00 82.12 200 LEU A O 1
ATOM 1376 N N . LEU A 1 201 ? -8.359 -4.282 12.410 1.00 84.50 201 LEU A N 1
ATOM 1377 C CA . LEU A 1 201 ? -7.861 -2.981 11.972 1.00 84.50 201 LEU A CA 1
ATOM 1378 C C . LEU A 1 201 ? -6.356 -2.877 12.217 1.00 84.50 201 LEU A C 1
ATOM 1380 O O . LEU A 1 201 ? -5.619 -2.640 11.270 1.00 84.50 201 LEU A O 1
ATOM 1384 N N . LEU A 1 202 ? -5.884 -3.115 13.442 1.00 84.56 202 LEU A N 1
ATOM 1385 C CA . LEU A 1 202 ? -4.464 -3.018 13.790 1.00 84.56 202 LEU A CA 1
ATOM 1386 C C . LEU A 1 202 ? -3.592 -3.975 12.967 1.00 84.56 202 LEU A C 1
ATOM 1388 O O . LEU A 1 202 ? -2.517 -3.584 12.522 1.00 84.56 202 LEU A O 1
ATOM 1392 N N . SER A 1 203 ? -4.063 -5.194 12.694 1.00 83.38 203 SER A N 1
ATOM 1393 C CA . SER A 1 203 ? -3.372 -6.126 11.798 1.00 83.38 203 SER A CA 1
ATOM 1394 C C . SER A 1 203 ? -3.311 -5.601 10.360 1.00 83.38 203 SER A C 1
ATOM 1396 O O . SER A 1 203 ? -2.268 -5.710 9.716 1.00 83.38 203 SER A O 1
ATOM 1398 N N . ALA A 1 204 ? -4.385 -4.981 9.857 1.00 83.00 204 ALA A N 1
ATOM 1399 C CA . ALA A 1 204 ? -4.373 -4.325 8.550 1.00 83.00 204 ALA A CA 1
ATOM 1400 C C . ALA A 1 204 ? -3.409 -3.124 8.520 1.00 83.00 204 ALA A C 1
ATOM 1402 O O . ALA A 1 204 ? -2.689 -2.953 7.538 1.00 83.00 204 ALA A O 1
ATOM 1403 N N . ILE A 1 205 ? -3.336 -2.340 9.605 1.00 83.88 205 ILE A N 1
ATOM 1404 C CA . ILE A 1 205 ? -2.373 -1.240 9.771 1.00 83.88 205 ILE A CA 1
ATOM 1405 C C . ILE A 1 205 ? -0.937 -1.772 9.724 1.00 83.88 205 ILE A C 1
ATOM 1407 O O . ILE A 1 205 ? -0.118 -1.280 8.951 1.00 83.88 205 ILE A O 1
ATOM 1411 N N . GLN A 1 206 ? -0.634 -2.805 10.508 1.00 85.00 206 GLN A N 1
ATOM 1412 C CA . GLN A 1 206 ? 0.694 -3.408 10.556 1.00 85.00 206 GLN A CA 1
ATOM 1413 C C . GLN A 1 206 ? 1.110 -3.963 9.187 1.00 85.00 206 GLN A C 1
ATOM 1415 O O . GLN A 1 206 ? 2.226 -3.709 8.729 1.00 85.00 206 GLN A O 1
ATOM 1420 N N . ALA A 1 207 ? 0.203 -4.668 8.504 1.00 84.06 207 ALA A N 1
ATOM 1421 C CA . ALA A 1 207 ? 0.437 -5.159 7.152 1.00 84.06 207 ALA A CA 1
ATOM 1422 C C . ALA A 1 207 ? 0.674 -4.001 6.168 1.00 84.06 207 ALA A C 1
ATOM 1424 O O . ALA A 1 207 ? 1.625 -4.043 5.390 1.00 84.06 207 ALA A O 1
ATOM 1425 N N . ALA A 1 208 ? -0.119 -2.927 6.241 1.00 84.81 208 ALA A N 1
ATOM 1426 C CA . ALA A 1 208 ? 0.067 -1.729 5.423 1.00 84.81 208 ALA A CA 1
ATOM 1427 C C . ALA A 1 208 ? 1.460 -1.108 5.606 1.00 84.81 208 ALA A C 1
ATOM 1429 O O . ALA A 1 208 ? 2.133 -0.792 4.622 1.00 84.81 208 ALA A O 1
ATOM 1430 N N . SER A 1 209 ? 1.918 -0.977 6.853 1.00 85.88 209 SER A N 1
ATOM 1431 C CA . SER A 1 209 ? 3.246 -0.448 7.173 1.00 85.88 209 SER A CA 1
ATOM 1432 C C . SER A 1 209 ? 4.369 -1.332 6.626 1.00 85.88 209 SER A C 1
ATOM 1434 O O . SER A 1 209 ? 5.323 -0.817 6.045 1.00 85.88 209 SER A O 1
ATOM 1436 N N . GLN A 1 210 ? 4.254 -2.657 6.748 1.00 87.25 210 GLN A N 1
ATOM 1437 C CA . GLN A 1 210 ? 5.235 -3.590 6.179 1.00 87.25 210 GLN A CA 1
ATOM 1438 C C . GLN A 1 210 ? 5.285 -3.497 4.650 1.00 87.25 210 GLN A C 1
ATOM 1440 O O . GLN A 1 210 ? 6.364 -3.473 4.057 1.00 87.25 210 GLN A O 1
ATOM 1445 N N . LEU A 1 211 ? 4.126 -3.391 4.002 1.00 86.62 211 LEU A N 1
ATOM 1446 C CA . LEU A 1 211 ? 4.039 -3.259 2.552 1.00 86.62 211 LEU A CA 1
ATOM 1447 C C . LEU A 1 211 ? 4.634 -1.942 2.054 1.00 86.62 211 LEU A C 1
ATOM 1449 O O . LEU A 1 211 ? 5.339 -1.946 1.050 1.00 86.62 211 LEU A O 1
ATOM 1453 N N . LEU A 1 212 ? 4.438 -0.835 2.771 1.00 87.38 212 LEU A N 1
ATOM 1454 C CA . LEU A 1 212 ? 5.088 0.443 2.463 1.00 87.38 212 LEU A CA 1
ATOM 1455 C C . LEU A 1 212 ? 6.616 0.330 2.453 1.00 87.38 212 LEU A C 1
ATOM 1457 O O . LEU A 1 212 ? 7.269 0.839 1.538 1.00 87.38 212 LEU A O 1
ATOM 1461 N N . VAL A 1 213 ? 7.191 -0.382 3.427 1.00 91.12 213 VAL A N 1
ATOM 1462 C CA . VAL A 1 213 ? 8.636 -0.652 3.465 1.00 91.12 213 VAL A CA 1
ATOM 1463 C C . VAL A 1 213 ? 9.068 -1.450 2.235 1.00 91.12 213 VAL A C 1
ATOM 1465 O O . VAL A 1 213 ? 10.060 -1.098 1.597 1.00 91.12 213 VAL A O 1
ATOM 1468 N N . LEU A 1 214 ? 8.304 -2.477 1.853 1.00 91.12 214 LEU A N 1
ATOM 1469 C CA . LEU A 1 214 ? 8.607 -3.305 0.683 1.00 91.12 214 LEU A CA 1
ATOM 1470 C C . LEU A 1 214 ? 8.537 -2.519 -0.631 1.00 91.12 214 LEU A C 1
ATOM 1472 O O . LEU A 1 214 ? 9.439 -2.645 -1.454 1.00 91.12 214 LEU A O 1
ATOM 1476 N N . VAL A 1 215 ? 7.526 -1.669 -0.820 1.00 91.81 215 VAL A N 1
ATOM 1477 C CA . VAL A 1 215 ? 7.405 -0.813 -2.017 1.00 91.81 215 VAL A CA 1
ATOM 1478 C C . VAL A 1 215 ? 8.546 0.180 -2.111 1.00 91.81 215 VAL A C 1
ATOM 1480 O O . VAL A 1 215 ? 9.098 0.400 -3.187 1.00 91.81 215 VAL A O 1
ATOM 1483 N N . THR A 1 216 ? 8.915 0.767 -0.978 1.00 94.25 216 THR A N 1
ATOM 1484 C CA . THR A 1 216 ? 10.019 1.722 -0.902 1.00 94.25 216 THR A CA 1
ATOM 1485 C C . THR A 1 216 ? 11.333 1.043 -1.255 1.00 94.25 216 THR A C 1
ATOM 1487 O O . THR A 1 216 ? 12.086 1.540 -2.093 1.00 94.25 216 THR A O 1
ATOM 1490 N N . ALA A 1 217 ? 11.588 -0.130 -0.672 1.00 95.06 217 ALA A N 1
ATOM 1491 C CA . ALA A 1 217 ? 12.756 -0.937 -0.994 1.00 95.06 217 ALA A CA 1
ATOM 1492 C C . ALA A 1 217 ? 12.776 -1.322 -2.480 1.00 95.06 217 ALA A C 1
ATOM 1494 O O . ALA A 1 217 ? 13.807 -1.172 -3.132 1.00 95.06 217 ALA A O 1
ATOM 1495 N N . HIS A 1 218 ? 11.636 -1.747 -3.028 1.00 95.06 218 HIS A N 1
ATOM 1496 C CA . HIS A 1 218 ? 11.481 -2.079 -4.444 1.00 95.06 218 HIS A CA 1
ATOM 1497 C C . HIS A 1 218 ? 11.797 -0.889 -5.353 1.00 95.06 218 HIS A C 1
ATOM 1499 O O . HIS A 1 218 ? 12.591 -1.022 -6.281 1.00 95.06 218 HIS A O 1
ATOM 1505 N N . PHE A 1 219 ? 11.266 0.301 -5.053 1.00 96.19 219 PHE A N 1
ATOM 1506 C CA . PHE A 1 219 ? 11.575 1.513 -5.810 1.00 96.19 219 PHE A CA 1
ATOM 1507 C C . PHE A 1 219 ? 13.076 1.806 -5.821 1.00 96.19 219 PHE A C 1
ATOM 1509 O O . PHE A 1 219 ? 13.675 1.936 -6.889 1.00 96.19 219 PHE A O 1
ATOM 1516 N N . TYR A 1 220 ? 13.702 1.892 -4.646 1.00 96.75 220 TYR A N 1
ATOM 1517 C CA . TYR A 1 220 ? 15.104 2.296 -4.548 1.00 96.75 220 TYR A CA 1
ATOM 1518 C C . TYR A 1 220 ? 16.084 1.244 -5.068 1.00 96.75 220 TYR A C 1
ATOM 1520 O O . TYR A 1 220 ? 17.179 1.606 -5.503 1.00 96.75 220 TYR A O 1
ATOM 1528 N N . LYS A 1 221 ? 15.705 -0.036 -5.033 1.00 96.44 221 LYS A N 1
ATOM 1529 C CA . LYS A 1 221 ? 16.556 -1.140 -5.473 1.00 96.44 221 LYS A CA 1
ATOM 1530 C C . LYS A 1 221 ? 16.381 -1.470 -6.952 1.00 96.44 221 LYS A C 1
ATOM 1532 O O . LYS A 1 221 ? 17.382 -1.635 -7.638 1.00 96.44 221 LYS A O 1
ATOM 1537 N N . GLU A 1 222 ? 15.144 -1.548 -7.433 1.00 95.88 222 GLU A N 1
ATOM 1538 C CA . GLU A 1 222 ? 14.842 -2.082 -8.766 1.00 95.88 222 GLU A CA 1
ATOM 1539 C C . GLU A 1 222 ? 14.551 -0.976 -9.794 1.00 95.88 222 GLU A C 1
ATOM 1541 O O . GLU A 1 222 ? 14.781 -1.180 -10.977 1.00 95.88 222 GLU A O 1
ATOM 1546 N N . VAL A 1 223 ? 14.081 0.214 -9.391 1.00 95.62 223 VAL A N 1
ATOM 1547 C CA . VAL A 1 223 ? 13.632 1.260 -10.340 1.00 95.62 223 VAL A CA 1
ATOM 1548 C C . VAL A 1 223 ? 14.560 2.478 -10.353 1.00 95.62 223 VAL A C 1
ATOM 1550 O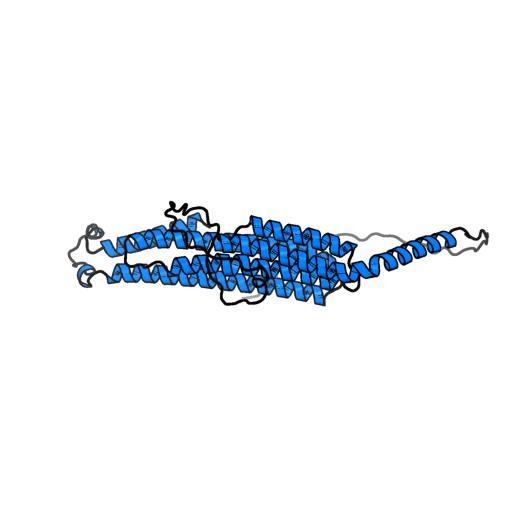 O . VAL A 1 223 ? 15.089 2.866 -11.397 1.00 95.62 223 VAL A O 1
ATOM 1553 N N . ALA A 1 224 ? 14.795 3.088 -9.191 1.00 95.75 224 ALA A N 1
ATOM 1554 C CA . ALA A 1 224 ? 15.555 4.328 -9.045 1.00 95.75 224 ALA A CA 1
ATOM 1555 C C . ALA A 1 224 ? 16.974 4.295 -9.655 1.00 95.75 224 ALA A C 1
ATOM 1557 O O . ALA A 1 224 ? 17.382 5.315 -10.224 1.00 95.75 224 ALA A O 1
ATOM 1558 N N . PRO A 1 225 ? 17.738 3.179 -9.606 1.00 96.25 225 PRO A N 1
ATOM 1559 C CA . PRO A 1 225 ? 19.068 3.122 -10.215 1.00 96.25 225 PRO A CA 1
ATOM 1560 C C . PRO A 1 225 ? 19.058 3.377 -11.725 1.00 96.25 225 PRO A C 1
ATOM 1562 O O . PRO A 1 225 ? 19.998 3.980 -12.244 1.00 96.25 225 PRO A O 1
ATOM 1565 N N . HIS A 1 226 ? 17.984 2.989 -12.412 1.00 95.25 226 HIS A N 1
ATOM 1566 C CA . HIS A 1 226 ? 17.841 3.128 -13.863 1.00 95.25 226 HIS A CA 1
ATOM 1567 C C . HIS A 1 226 ? 17.291 4.498 -14.283 1.00 95.25 226 HIS A C 1
ATOM 1569 O O . HIS A 1 226 ? 17.413 4.889 -15.438 1.00 95.25 226 HIS A O 1
ATOM 1575 N N . LEU A 1 227 ? 16.750 5.275 -13.340 1.00 94.00 227 LEU A N 1
ATOM 1576 C CA . LEU A 1 227 ? 16.226 6.623 -13.586 1.00 94.00 227 LEU A CA 1
ATOM 1577 C C . LEU A 1 227 ? 17.211 7.740 -13.207 1.00 94.00 227 LEU A C 1
ATOM 1579 O O . LEU A 1 227 ? 16.844 8.913 -13.214 1.00 94.00 227 LEU A O 1
ATOM 1583 N N . ARG A 1 228 ? 18.471 7.414 -12.883 1.00 90.50 228 ARG A N 1
ATOM 1584 C CA . ARG A 1 228 ? 19.473 8.379 -12.382 1.00 90.50 228 ARG A CA 1
ATOM 1585 C C . ARG A 1 228 ? 19.676 9.597 -13.284 1.00 90.50 228 ARG A C 1
ATOM 1587 O O . ARG A 1 228 ? 19.802 10.703 -12.773 1.00 90.50 228 ARG A O 1
ATOM 1594 N N . LEU A 1 229 ? 19.705 9.391 -14.600 1.00 89.94 229 LEU A N 1
ATOM 1595 C CA . LEU A 1 229 ? 19.883 10.463 -15.589 1.00 89.94 229 LEU A CA 1
ATOM 1596 C C . LEU A 1 229 ? 18.546 11.084 -16.029 1.00 89.94 229 LEU A C 1
ATOM 1598 O O . LEU A 1 229 ? 18.513 12.183 -16.575 1.00 89.94 229 LEU A O 1
ATOM 1602 N N . ALA A 1 230 ? 17.436 10.403 -15.750 1.00 93.81 230 ALA A N 1
ATOM 1603 C CA . ALA A 1 230 ? 16.085 10.798 -16.115 1.00 93.81 230 ALA A CA 1
ATOM 1604 C C . ALA A 1 230 ? 15.378 11.483 -14.931 1.00 93.81 230 ALA A C 1
ATOM 1606 O O . ALA A 1 230 ? 14.361 10.997 -14.434 1.00 93.81 230 ALA A O 1
ATOM 1607 N N . VAL A 1 231 ? 15.921 12.622 -14.480 1.00 93.62 231 VAL A N 1
ATOM 1608 C CA . VAL A 1 231 ? 15.506 13.311 -13.239 1.00 93.62 231 VAL A CA 1
ATOM 1609 C C . VAL A 1 231 ? 13.994 13.542 -13.173 1.00 93.62 231 VAL A C 1
ATOM 1611 O O . VAL A 1 231 ? 13.372 13.184 -12.181 1.00 93.62 231 VAL A O 1
ATOM 1614 N N . ASN A 1 232 ? 13.376 14.035 -14.251 1.00 95.62 232 ASN A N 1
ATOM 1615 C CA . ASN A 1 232 ? 11.930 14.289 -14.289 1.00 95.62 232 ASN A CA 1
ATOM 1616 C C . ASN A 1 232 ? 11.097 13.018 -14.036 1.00 95.62 232 ASN A C 1
ATOM 1618 O O . ASN A 1 232 ? 10.092 13.058 -13.327 1.00 95.62 232 ASN A O 1
ATOM 1622 N N . TRP A 1 233 ? 11.518 11.883 -14.600 1.00 95.56 233 TRP A N 1
ATOM 1623 C CA . TRP A 1 233 ? 10.838 10.597 -14.427 1.00 95.56 233 TRP A CA 1
ATOM 1624 C C . TRP A 1 233 ? 11.062 10.022 -13.034 1.00 95.56 233 TRP A C 1
ATOM 1626 O O . TRP A 1 233 ? 10.129 9.491 -12.431 1.00 95.56 233 TRP A O 1
ATOM 1636 N N . ARG A 1 234 ? 12.272 10.182 -12.495 1.00 95.69 234 ARG A N 1
ATOM 1637 C CA . ARG A 1 234 ? 12.581 9.816 -11.115 1.00 95.69 234 ARG A CA 1
ATOM 1638 C C . ARG A 1 234 ? 11.720 10.597 -10.126 1.00 95.69 234 ARG A C 1
ATOM 1640 O O . ARG A 1 234 ? 11.044 9.975 -9.316 1.00 95.69 234 ARG A O 1
ATOM 1647 N N . THR A 1 235 ? 11.677 11.924 -10.242 1.00 95.81 235 THR A N 1
ATOM 1648 C CA . THR A 1 235 ? 10.855 12.783 -9.378 1.00 95.81 235 THR A CA 1
ATOM 1649 C C . THR A 1 235 ? 9.378 12.423 -9.481 1.00 95.81 235 THR A C 1
ATOM 1651 O O . THR A 1 235 ? 8.684 12.385 -8.474 1.00 95.81 235 THR A O 1
ATOM 1654 N N . LYS A 1 236 ? 8.881 12.081 -10.676 1.00 95.50 236 LYS A N 1
ATOM 1655 C CA . LYS A 1 236 ? 7.504 11.597 -10.836 1.00 95.50 236 LYS A CA 1
ATOM 1656 C C . LYS A 1 236 ? 7.241 10.300 -10.058 1.00 95.50 236 LYS A C 1
ATOM 1658 O O . LYS A 1 236 ? 6.174 10.164 -9.469 1.00 95.50 236 LYS A O 1
ATOM 1663 N N . CYS A 1 237 ? 8.190 9.363 -10.046 1.00 95.38 237 CYS A N 1
ATOM 1664 C CA . CYS A 1 237 ? 8.069 8.140 -9.247 1.00 95.38 237 CYS A CA 1
ATOM 1665 C C . CYS A 1 237 ? 8.125 8.432 -7.746 1.00 95.38 237 CYS A C 1
ATOM 1667 O O . CYS A 1 237 ? 7.318 7.891 -7.002 1.00 95.38 237 CYS A O 1
ATOM 1669 N N . GLU A 1 238 ? 9.038 9.304 -7.312 1.00 95.62 238 GLU A N 1
ATOM 1670 C CA . GLU A 1 238 ? 9.149 9.733 -5.912 1.00 95.62 238 GLU A CA 1
ATOM 1671 C C . GLU A 1 238 ? 7.841 10.392 -5.441 1.00 95.62 238 GLU A C 1
ATOM 1673 O O . GLU A 1 238 ? 7.309 10.009 -4.407 1.00 95.62 238 GLU A O 1
ATOM 1678 N N . LEU A 1 239 ? 7.232 11.261 -6.256 1.00 95.75 239 LEU A N 1
ATOM 1679 C CA . LEU A 1 239 ? 5.924 11.855 -5.957 1.00 95.75 239 LEU A CA 1
ATOM 1680 C C . LEU A 1 239 ? 4.790 10.819 -5.871 1.00 95.75 239 LEU A C 1
ATOM 1682 O O . LEU A 1 239 ? 3.893 10.968 -5.046 1.00 95.75 239 LEU A O 1
ATOM 1686 N N . GLU A 1 240 ? 4.791 9.776 -6.708 1.00 93.62 240 GLU A N 1
ATOM 1687 C CA . GLU A 1 240 ? 3.786 8.703 -6.613 1.00 93.62 240 GLU A CA 1
ATOM 1688 C C . GLU A 1 240 ? 4.013 7.823 -5.370 1.00 93.62 240 GLU A C 1
ATOM 1690 O O . GLU A 1 240 ? 3.048 7.370 -4.745 1.00 93.62 240 GLU A O 1
ATOM 1695 N N . LEU A 1 241 ? 5.273 7.607 -4.979 1.00 93.81 241 LEU A N 1
ATOM 1696 C CA . LEU A 1 241 ? 5.629 6.933 -3.732 1.00 93.81 241 LEU A CA 1
ATOM 1697 C C . LEU A 1 241 ? 5.144 7.752 -2.527 1.00 93.81 241 LEU A C 1
ATOM 1699 O O . LEU A 1 241 ? 4.421 7.218 -1.688 1.00 93.81 241 LEU A O 1
ATOM 1703 N N . ASP A 1 242 ? 5.434 9.052 -2.490 1.00 94.31 242 ASP A N 1
ATOM 1704 C CA . ASP A 1 242 ? 4.969 9.969 -1.444 1.00 94.31 242 ASP A CA 1
ATOM 1705 C C . ASP A 1 242 ? 3.437 10.028 -1.389 1.00 94.31 242 ASP A C 1
ATOM 1707 O O . ASP A 1 242 ? 2.841 9.918 -0.319 1.00 94.31 242 ASP A O 1
ATOM 1711 N N . ALA A 1 243 ? 2.764 10.103 -2.542 1.00 91.00 243 ALA A N 1
ATOM 1712 C CA . ALA A 1 243 ? 1.305 10.055 -2.609 1.00 91.00 243 ALA A CA 1
ATOM 1713 C C . ALA A 1 243 ? 0.739 8.730 -2.067 1.00 91.00 243 ALA A C 1
ATOM 1715 O O . ALA A 1 243 ? -0.331 8.714 -1.452 1.00 91.00 243 ALA A O 1
ATOM 1716 N N . THR A 1 244 ? 1.452 7.619 -2.268 1.00 89.69 244 THR A N 1
ATOM 1717 C CA . THR A 1 244 ? 1.105 6.307 -1.706 1.00 89.69 244 THR A CA 1
ATOM 1718 C C . THR A 1 244 ? 1.239 6.309 -0.186 1.00 89.69 244 THR A C 1
ATOM 1720 O O . THR A 1 244 ? 0.292 5.911 0.496 1.00 89.69 244 THR A O 1
ATOM 1723 N N . PHE A 1 245 ? 2.341 6.847 0.344 1.00 90.88 245 PHE A N 1
ATOM 1724 C CA . PHE A 1 245 ? 2.541 7.048 1.779 1.00 90.88 245 PHE A CA 1
ATOM 1725 C C . PHE A 1 245 ? 1.450 7.918 2.393 1.00 90.88 245 PHE A C 1
ATOM 1727 O O . PHE A 1 245 ? 0.730 7.455 3.272 1.00 90.88 245 PHE A O 1
ATOM 1734 N N . SER A 1 246 ? 1.252 9.135 1.886 1.00 91.44 246 SER A N 1
ATOM 1735 C CA . SER A 1 246 ? 0.256 10.065 2.424 1.00 91.44 246 SER A CA 1
ATOM 1736 C C . SER A 1 246 ? -1.177 9.547 2.281 1.00 91.44 246 SER A C 1
ATOM 1738 O O . SER A 1 246 ? -2.049 9.894 3.076 1.00 91.44 246 SER A O 1
ATOM 1740 N N . SER A 1 247 ? -1.476 8.742 1.257 1.00 88.12 247 SER A N 1
ATOM 1741 C CA . SER A 1 247 ? -2.787 8.098 1.132 1.00 88.12 247 SER A CA 1
ATOM 1742 C C . SER A 1 247 ? -2.999 7.044 2.210 1.00 88.12 247 SER A C 1
ATOM 1744 O O . SER A 1 247 ? -4.070 7.014 2.812 1.00 88.12 247 SER A O 1
ATOM 1746 N N . LEU A 1 248 ? -2.010 6.179 2.438 1.00 85.00 248 LEU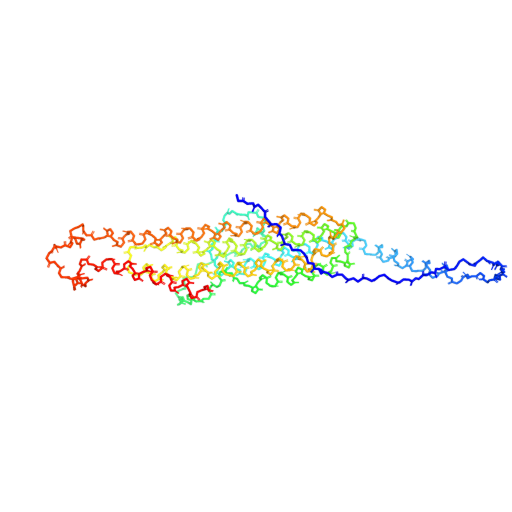 A N 1
ATOM 1747 C CA . LEU A 1 248 ? -2.110 5.133 3.449 1.00 85.00 248 LEU A CA 1
ATOM 1748 C C . LEU A 1 248 ? -2.109 5.744 4.848 1.00 85.00 248 LEU A C 1
ATOM 1750 O O . LEU A 1 248 ? -3.040 5.494 5.597 1.00 85.00 248 LEU A O 1
ATOM 1754 N N . GLU A 1 249 ? -1.176 6.640 5.161 1.00 87.81 249 GLU A N 1
ATOM 1755 C CA . GLU A 1 249 ? -1.108 7.342 6.446 1.00 87.81 249 GLU A CA 1
ATOM 1756 C C . GLU A 1 249 ? -2.431 8.030 6.813 1.00 87.81 249 GLU A C 1
ATOM 1758 O O . GLU A 1 249 ? -2.924 7.857 7.925 1.00 87.81 249 GLU A O 1
ATOM 1763 N N . ARG A 1 250 ? -3.070 8.742 5.871 1.00 88.44 250 ARG A N 1
ATOM 1764 C CA . ARG A 1 250 ? -4.390 9.348 6.115 1.00 88.44 250 ARG A CA 1
ATOM 1765 C C . ARG A 1 250 ? -5.456 8.317 6.474 1.00 88.44 250 ARG A C 1
ATOM 1767 O O . ARG A 1 250 ? -6.261 8.575 7.360 1.00 88.44 250 ARG A O 1
ATOM 1774 N N . GLN A 1 251 ? -5.479 7.171 5.797 1.00 83.31 251 GLN A N 1
ATOM 1775 C CA . GLN A 1 251 ? -6.458 6.117 6.073 1.00 83.31 251 GLN A CA 1
ATOM 1776 C C . GLN A 1 251 ? -6.177 5.411 7.403 1.00 83.31 251 GLN A C 1
ATOM 1778 O O . GLN A 1 251 ? -7.113 5.108 8.137 1.00 83.31 251 GLN A O 1
ATOM 1783 N N . LEU A 1 252 ? -4.901 5.204 7.739 1.00 84.50 252 LEU A N 1
ATOM 1784 C CA . LEU A 1 252 ? -4.478 4.654 9.026 1.00 84.50 252 LEU A CA 1
ATOM 1785 C C . LEU A 1 252 ? -4.876 5.588 10.176 1.00 84.50 252 LEU A C 1
ATOM 1787 O O . LEU A 1 252 ? -5.510 5.144 11.129 1.00 84.50 252 LEU A O 1
ATOM 1791 N N . ASN A 1 253 ? -4.577 6.884 10.055 1.00 87.19 253 ASN A N 1
ATOM 1792 C CA . ASN A 1 253 ? -4.932 7.887 11.060 1.00 87.19 253 ASN A CA 1
ATOM 1793 C C . ASN A 1 253 ? -6.450 8.015 11.223 1.00 87.19 253 ASN A C 1
ATOM 1795 O O . ASN A 1 253 ? -6.929 8.021 12.353 1.00 87.19 253 ASN A O 1
ATOM 1799 N N . ALA A 1 254 ? -7.206 8.031 10.120 1.00 84.81 254 ALA A N 1
ATOM 1800 C CA . ALA A 1 254 ? -8.667 8.036 10.170 1.00 84.81 254 ALA A CA 1
ATOM 1801 C C . ALA A 1 254 ? -9.219 6.783 10.872 1.00 84.81 254 ALA A C 1
ATOM 1803 O O . ALA A 1 254 ? -10.122 6.883 11.699 1.00 84.81 254 ALA A O 1
ATOM 1804 N N . GLY A 1 255 ? -8.651 5.604 10.590 1.00 83.38 255 GLY A N 1
ATOM 1805 C CA . GLY A 1 255 ? -9.051 4.365 11.252 1.00 83.38 255 GLY A CA 1
ATOM 1806 C C . GLY A 1 255 ? -8.760 4.367 12.754 1.00 83.38 255 GLY A C 1
ATOM 1807 O O . GLY A 1 255 ? -9.598 3.943 13.550 1.00 83.38 255 GLY A O 1
ATOM 1808 N N . LEU A 1 256 ? -7.597 4.886 13.155 1.00 86.06 256 LEU A N 1
ATOM 1809 C CA . LEU A 1 256 ? -7.222 5.020 14.561 1.00 86.06 256 LEU A CA 1
ATOM 1810 C C . LEU A 1 256 ? -8.116 6.026 15.296 1.00 86.06 256 LEU A C 1
ATOM 1812 O O . LEU A 1 256 ? -8.622 5.707 16.371 1.00 86.06 256 LEU A O 1
ATOM 1816 N N . GLU A 1 257 ? -8.361 7.201 14.719 1.00 89.19 257 GLU A N 1
ATOM 1817 C CA . GLU A 1 257 ? -9.231 8.230 15.300 1.00 89.19 257 GLU A CA 1
ATOM 1818 C C . GLU A 1 257 ? -10.663 7.717 15.506 1.00 89.19 257 GLU A C 1
ATOM 1820 O O . GLU A 1 257 ? -11.236 7.865 16.591 1.00 89.19 257 GLU A O 1
ATOM 1825 N N . GLU A 1 258 ? -11.213 7.031 14.504 1.00 85.38 258 GLU A N 1
ATOM 1826 C CA . GLU A 1 258 ? -12.532 6.409 14.596 1.00 85.38 258 GLU A CA 1
ATOM 1827 C C . GLU A 1 258 ? -12.563 5.331 15.688 1.00 85.38 258 GLU A C 1
ATOM 1829 O O . GLU A 1 258 ? -13.505 5.261 16.479 1.00 85.38 258 GLU A O 1
ATOM 1834 N N . SER A 1 259 ? -11.508 4.515 15.797 1.00 84.94 259 SER A N 1
ATOM 1835 C CA . SER A 1 259 ? -11.430 3.472 16.823 1.00 84.94 259 SER A CA 1
ATOM 1836 C C . SER A 1 259 ? -11.429 4.033 18.246 1.00 84.94 259 SER A C 1
ATOM 1838 O O . SER A 1 259 ? -12.128 3.511 19.119 1.00 84.94 259 SER A O 1
ATOM 1840 N N . VAL A 1 260 ? -10.716 5.140 18.472 1.00 87.69 260 VAL A N 1
ATOM 1841 C CA . VAL A 1 260 ? -10.699 5.851 19.756 1.00 87.69 260 VAL A CA 1
ATOM 1842 C C . VAL A 1 260 ? -12.067 6.465 20.037 1.00 87.69 260 VAL A C 1
ATOM 1844 O O . VAL A 1 260 ? -12.580 6.341 21.150 1.00 87.69 260 VAL A O 1
ATOM 1847 N N . THR A 1 261 ? -12.687 7.077 19.029 1.00 88.00 261 THR A N 1
ATOM 1848 C CA . THR A 1 261 ? -14.017 7.690 19.139 1.00 88.00 261 THR A CA 1
ATOM 1849 C C . THR A 1 261 ? -15.080 6.652 19.502 1.00 88.00 261 THR A C 1
ATOM 1851 O O . THR A 1 261 ? -15.885 6.870 20.412 1.00 88.00 261 THR A O 1
ATOM 1854 N N . LEU A 1 262 ? -15.049 5.480 18.867 1.00 83.38 262 LEU A N 1
ATOM 1855 C CA . LEU A 1 262 ? -15.955 4.374 19.169 1.00 83.38 262 LEU A CA 1
ATOM 1856 C C . LEU A 1 262 ? -15.691 3.775 20.555 1.00 83.38 262 LEU A C 1
ATOM 1858 O O . LEU A 1 262 ? -16.645 3.544 21.301 1.00 83.38 262 LEU A O 1
ATOM 1862 N N . ALA A 1 263 ? -14.426 3.592 20.948 1.00 84.00 263 ALA A N 1
ATOM 1863 C CA . ALA A 1 263 ? -14.074 3.151 22.299 1.00 84.00 263 ALA A CA 1
ATOM 1864 C C . ALA A 1 263 ? -14.606 4.126 23.364 1.00 84.00 263 ALA A C 1
ATOM 1866 O O . ALA A 1 263 ? -15.240 3.703 24.335 1.00 84.00 263 ALA A O 1
ATOM 1867 N N . ALA A 1 264 ? -14.417 5.433 23.156 1.00 85.69 264 ALA A N 1
ATOM 1868 C CA . ALA A 1 264 ? -14.948 6.474 24.027 1.00 85.69 264 ALA A CA 1
ATOM 1869 C C . ALA A 1 264 ? -16.481 6.424 24.087 1.00 85.69 264 ALA A C 1
ATOM 1871 O O . ALA A 1 264 ? -17.050 6.443 25.175 1.00 85.69 264 ALA A O 1
ATOM 1872 N N . ALA A 1 265 ? -17.162 6.259 22.948 1.00 83.50 265 ALA A N 1
ATOM 1873 C CA . ALA A 1 265 ? -18.616 6.133 22.898 1.00 83.50 265 ALA A CA 1
ATOM 1874 C C . ALA A 1 265 ? -19.137 4.883 23.634 1.00 83.50 265 ALA A C 1
ATOM 1876 O O . ALA A 1 265 ? -20.202 4.938 24.255 1.00 83.50 265 ALA A O 1
ATOM 1877 N N . VAL A 1 266 ? -18.413 3.758 23.589 1.00 80.38 266 VAL A N 1
ATOM 1878 C CA . VAL A 1 266 ? -18.737 2.543 24.360 1.00 80.38 266 VAL A CA 1
ATOM 1879 C C . VAL A 1 266 ? -18.585 2.802 25.859 1.00 80.38 266 VAL A C 1
ATOM 1881 O O . VAL A 1 266 ? -19.480 2.453 26.635 1.00 80.38 266 VAL A O 1
ATOM 1884 N N . VAL A 1 267 ? -17.502 3.462 26.278 1.00 83.56 267 VAL A N 1
ATOM 1885 C CA . VAL A 1 267 ? -17.287 3.852 27.680 1.00 83.56 267 VAL A CA 1
ATOM 1886 C C . VAL A 1 267 ? -18.382 4.810 28.151 1.00 83.56 267 VAL A C 1
ATOM 1888 O O . VAL A 1 267 ? -19.036 4.539 29.157 1.00 83.56 267 VAL A O 1
ATOM 1891 N N . SER A 1 268 ? -18.656 5.881 27.402 1.00 84.31 268 SER A N 1
ATOM 1892 C CA . SER A 1 268 ? -19.694 6.859 27.737 1.00 84.31 268 SER A CA 1
ATOM 1893 C C . SER A 1 268 ? -21.075 6.220 27.840 1.00 84.31 268 SER A C 1
ATOM 1895 O O . SER A 1 268 ? -21.798 6.513 28.787 1.00 84.31 268 SER A O 1
ATOM 1897 N N . ARG A 1 269 ? -21.440 5.309 26.927 1.00 79.38 269 ARG A N 1
ATOM 1898 C CA . ARG A 1 269 ? -22.711 4.569 27.002 1.00 79.38 269 ARG A CA 1
ATOM 1899 C C . ARG A 1 269 ? -22.773 3.640 28.212 1.00 79.38 269 ARG A C 1
ATOM 1901 O O . ARG A 1 269 ? -23.793 3.617 28.895 1.00 79.38 269 ARG A O 1
ATOM 1908 N N . THR A 1 270 ? -21.684 2.928 28.510 1.00 78.75 270 THR A N 1
ATOM 1909 C CA . THR A 1 270 ? -21.587 2.057 29.696 1.00 78.75 270 THR A CA 1
ATOM 1910 C C . THR A 1 270 ? -21.832 2.857 30.979 1.00 78.75 270 THR A C 1
ATOM 1912 O O . THR A 1 270 ? -22.596 2.431 31.844 1.00 78.75 270 THR A O 1
ATOM 1915 N N . LEU A 1 271 ? -21.232 4.045 31.085 1.00 79.62 271 LEU A N 1
ATOM 1916 C CA . LEU A 1 271 ? -21.407 4.933 32.236 1.00 79.62 271 LEU A CA 1
ATOM 1917 C C . LEU A 1 271 ? -22.801 5.586 32.263 1.00 79.62 271 LEU A C 1
ATOM 1919 O O . LEU A 1 271 ? -23.398 5.699 33.328 1.00 79.62 271 LEU A O 1
ATOM 1923 N N . ALA A 1 272 ? -23.348 5.978 31.108 1.00 77.94 272 ALA A N 1
ATOM 1924 C CA . ALA A 1 272 ? -24.647 6.647 31.001 1.00 77.94 272 ALA A CA 1
ATOM 1925 C C . ALA A 1 272 ? -25.857 5.725 31.232 1.00 77.94 272 ALA A C 1
ATOM 1927 O O . ALA A 1 272 ? -26.931 6.216 31.575 1.00 77.94 272 ALA A O 1
ATOM 1928 N N . ALA A 1 273 ? -25.703 4.407 31.063 1.00 74.12 273 ALA A N 1
ATOM 1929 C CA . ALA A 1 273 ? -26.750 3.425 31.362 1.00 74.12 273 ALA A CA 1
ATOM 1930 C C . ALA A 1 273 ? -27.121 3.360 32.861 1.00 74.12 273 ALA A C 1
ATOM 1932 O O . ALA A 1 273 ? -28.140 2.768 33.215 1.00 74.12 273 ALA A O 1
ATOM 1933 N N . HIS A 1 274 ? -26.322 3.990 33.724 1.00 72.31 274 HIS A N 1
ATOM 1934 C CA . HIS A 1 274 ? -26.446 3.962 35.178 1.00 72.31 274 HIS A CA 1
ATOM 1935 C C . HIS A 1 274 ? -27.009 5.284 35.718 1.00 72.31 274 HIS A C 1
ATOM 1937 O O . HIS A 1 274 ? -26.782 6.367 35.165 1.00 72.31 274 HIS A O 1
ATOM 1943 N N . ARG A 1 275 ? -27.803 5.226 36.794 1.00 66.31 275 ARG A N 1
ATOM 1944 C CA . ARG A 1 275 ? -28.484 6.419 37.330 1.00 66.31 275 ARG A CA 1
ATOM 1945 C C . ARG A 1 275 ? -27.491 7.283 38.106 1.00 66.31 275 ARG A C 1
ATOM 1947 O O . ARG A 1 275 ? -26.692 6.776 38.875 1.00 66.31 275 ARG A O 1
ATOM 1954 N N . ARG A 1 276 ? -27.624 8.617 38.043 1.00 64.06 276 ARG A N 1
ATOM 1955 C CA . ARG A 1 276 ? -26.766 9.567 38.800 1.00 64.06 276 ARG A CA 1
ATOM 1956 C C . ARG A 1 276 ? -26.648 9.276 40.307 1.00 64.06 276 ARG A C 1
ATOM 1958 O O . ARG A 1 276 ? -25.648 9.644 40.905 1.00 64.06 276 ARG A O 1
ATOM 1965 N N . ARG A 1 277 ? -27.655 8.636 40.915 1.00 58.12 277 ARG A N 1
ATOM 1966 C CA . ARG A 1 277 ? -27.648 8.255 42.340 1.00 58.12 277 ARG A CA 1
ATOM 1967 C C . ARG A 1 277 ? -26.696 7.096 42.659 1.00 58.12 277 ARG A C 1
ATOM 1969 O O . ARG A 1 277 ? -26.280 6.992 43.799 1.00 58.12 277 ARG A O 1
ATOM 1976 N N . GLU A 1 278 ? -26.334 6.279 41.673 1.00 60.03 278 GLU A N 1
ATOM 1977 C CA . GLU A 1 278 ? -25.387 5.162 41.817 1.00 60.03 278 GLU A CA 1
ATOM 1978 C C . GLU A 1 278 ? -23.928 5.647 41.863 1.00 60.03 278 GLU A C 1
ATOM 1980 O O . GLU A 1 278 ? -23.060 4.910 42.295 1.00 60.03 278 GLU A O 1
ATOM 1985 N N . PHE A 1 279 ? -23.646 6.902 41.490 1.00 61.97 279 PHE A N 1
ATOM 1986 C CA . PHE A 1 279 ? -22.309 7.505 41.599 1.00 61.97 279 PHE A CA 1
ATOM 1987 C C . PHE A 1 279 ? -22.118 8.347 42.874 1.00 61.97 279 PHE A C 1
ATOM 1989 O O . PHE A 1 279 ? -21.066 8.964 43.047 1.00 61.97 279 PHE A O 1
ATOM 1996 N N . HIS A 1 280 ? -23.120 8.408 43.760 1.00 61.38 280 HIS A N 1
ATOM 1997 C CA . HIS A 1 280 ? -22.966 9.045 45.066 1.00 61.38 280 HIS A CA 1
ATOM 1998 C C . HIS A 1 280 ? -22.318 8.062 46.043 1.00 61.38 280 HIS A C 1
ATOM 2000 O O . HIS A 1 280 ? -22.926 7.075 46.445 1.00 61.38 280 HIS A O 1
ATOM 2006 N N . LEU A 1 281 ? -21.074 8.353 46.422 1.00 59.50 281 LEU A N 1
ATOM 2007 C CA . LEU A 1 281 ? -20.446 7.775 47.604 1.00 59.50 281 LEU A CA 1
ATOM 2008 C C . LEU A 1 281 ? -21.051 8.489 48.816 1.00 59.50 281 LEU A C 1
ATOM 2010 O O . LEU A 1 281 ? -20.870 9.697 48.956 1.00 59.50 281 LEU A O 1
ATOM 2014 N N . ASP A 1 282 ? -21.809 7.780 49.651 1.00 61.19 282 ASP A N 1
ATOM 2015 C CA . ASP A 1 282 ? -22.195 8.323 50.955 1.00 61.19 282 ASP A CA 1
ATOM 2016 C C . ASP A 1 282 ? -20.915 8.569 51.771 1.00 61.19 282 ASP A C 1
ATOM 2018 O O . ASP A 1 282 ? -20.057 7.692 51.840 1.00 61.19 282 ASP A O 1
ATOM 2022 N N . ASP A 1 283 ? -20.780 9.732 52.417 1.00 57.31 283 ASP A N 1
ATOM 2023 C CA . ASP A 1 283 ? -19.578 10.134 53.181 1.00 57.31 283 ASP A CA 1
ATOM 2024 C C . ASP A 1 283 ? -19.223 9.178 54.347 1.00 57.31 283 ASP A C 1
ATOM 2026 O O . ASP A 1 283 ? -18.155 9.277 54.949 1.00 57.31 283 ASP A O 1
ATOM 2030 N N . ALA A 1 284 ? -20.114 8.235 54.672 1.00 56.56 284 ALA A N 1
ATOM 2031 C CA . ALA A 1 284 ? -19.902 7.165 55.647 1.00 56.56 284 ALA A CA 1
ATOM 2032 C C . ALA A 1 284 ? -19.320 5.870 55.036 1.00 56.56 284 ALA A C 1
ATOM 2034 O O . ALA A 1 284 ? -19.100 4.897 55.759 1.00 56.56 284 ALA A O 1
ATOM 2035 N N . ALA A 1 285 ? -19.107 5.826 53.719 1.00 52.75 285 ALA A N 1
ATOM 2036 C CA . ALA A 1 285 ? -18.644 4.648 53.006 1.00 52.75 285 ALA A CA 1
ATOM 2037 C C . ALA A 1 285 ? -17.120 4.487 53.142 1.00 52.75 285 ALA A C 1
ATOM 2039 O O . ALA A 1 285 ? -16.319 5.194 52.536 1.00 52.75 285 ALA A O 1
ATOM 2040 N N . ASP A 1 286 ? -16.748 3.511 53.962 1.00 55.78 286 ASP A N 1
ATOM 2041 C CA . ASP A 1 286 ? -15.415 2.937 54.144 1.00 55.78 286 ASP A CA 1
ATOM 2042 C C . ASP A 1 286 ? -14.697 2.720 52.779 1.00 55.78 286 ASP A C 1
ATOM 2044 O O . ASP A 1 286 ? -15.365 2.400 51.791 1.00 55.78 286 ASP A O 1
ATOM 2048 N N . PRO A 1 287 ? -13.357 2.839 52.652 1.00 55.31 287 PRO A N 1
ATOM 2049 C CA . PRO A 1 287 ? -12.628 2.599 51.390 1.00 55.31 287 PRO A CA 1
ATOM 2050 C C . PRO A 1 287 ? -12.806 1.177 50.821 1.00 55.31 287 PRO A C 1
ATOM 2052 O O . PRO A 1 287 ? -12.475 0.917 49.666 1.00 55.31 287 PRO A O 1
ATOM 2055 N N . THR A 1 288 ? -13.374 0.257 51.605 1.00 52.25 288 THR A N 1
ATOM 2056 C CA . THR A 1 288 ? -13.835 -1.070 51.174 1.00 52.25 288 THR A CA 1
ATOM 2057 C C . THR A 1 288 ? -15.104 -1.027 50.297 1.00 52.25 288 THR A C 1
ATOM 2059 O O . THR A 1 288 ? -15.421 -2.012 49.632 1.00 52.25 288 THR A O 1
ATOM 2062 N N . SER A 1 289 ? -15.793 0.118 50.201 1.00 52.56 289 SER A N 1
ATOM 2063 C CA . SER A 1 289 ? -16.993 0.344 49.371 1.00 52.56 289 SER A CA 1
ATOM 2064 C C . SER A 1 289 ? -16.734 0.421 47.858 1.00 52.56 289 SER A C 1
ATOM 2066 O O . SER A 1 289 ? -17.681 0.423 47.069 1.00 52.56 289 SER A O 1
ATOM 2068 N N . LEU A 1 290 ? -15.464 0.392 47.430 1.00 53.03 290 LEU A N 1
ATOM 2069 C CA . LEU A 1 290 ? -15.044 0.319 46.023 1.00 53.03 290 LEU A CA 1
ATOM 2070 C C . LEU A 1 290 ? -15.534 -0.943 45.281 1.00 53.03 290 LEU A C 1
ATOM 2072 O O . LEU A 1 290 ? -15.413 -0.997 44.058 1.00 53.03 290 LEU A O 1
ATOM 2076 N N . GLY A 1 291 ? -16.100 -1.932 45.984 1.00 53.12 291 GLY A N 1
ATOM 2077 C CA . GLY A 1 291 ? -16.699 -3.150 45.418 1.00 53.12 291 GLY A CA 1
ATOM 2078 C C . GLY A 1 291 ? -18.235 -3.192 45.408 1.00 53.12 291 GLY A C 1
ATOM 2079 O O . GLY A 1 291 ? -18.796 -4.283 45.359 1.00 53.12 291 GLY A O 1
ATOM 2080 N N . THR A 1 292 ? -18.920 -2.052 45.522 1.00 59.31 292 THR A N 1
ATOM 2081 C CA . THR A 1 292 ? -20.395 -1.978 45.542 1.00 59.31 292 THR A CA 1
ATOM 2082 C C . THR A 1 292 ? -21.001 -1.889 44.132 1.00 59.31 292 THR A C 1
ATOM 2084 O O . THR A 1 292 ? -20.319 -1.529 43.173 1.00 59.31 292 THR A O 1
ATOM 2087 N N . ASP A 1 293 ? -22.307 -2.161 43.991 1.00 60.69 293 ASP A N 1
ATOM 2088 C CA . ASP A 1 293 ? -23.052 -2.009 42.721 1.00 60.69 293 ASP A CA 1
ATOM 2089 C C . ASP A 1 293 ? -22.880 -0.606 42.095 1.00 60.69 293 ASP A C 1
ATOM 2091 O O . ASP A 1 293 ? -22.929 -0.439 40.878 1.00 60.69 293 ASP A O 1
ATOM 2095 N N . CYS A 1 294 ? -22.592 0.390 42.936 1.00 60.62 294 CYS A N 1
ATOM 2096 C CA . CYS A 1 294 ? -22.303 1.785 42.610 1.00 60.62 294 CYS A CA 1
ATOM 2097 C C . CYS A 1 294 ? -21.029 1.981 41.760 1.00 60.62 294 CYS A C 1
ATOM 2099 O O . CYS A 1 294 ? -20.963 2.867 40.908 1.00 60.62 294 CYS A O 1
ATOM 2101 N N . THR A 1 295 ? -19.994 1.157 41.968 1.00 68.56 295 THR A N 1
ATOM 2102 C CA . THR A 1 295 ? -18.700 1.251 41.261 1.00 68.56 295 THR A CA 1
ATOM 2103 C C . THR A 1 295 ? -18.554 0.231 40.136 1.00 68.56 295 THR A C 1
ATOM 2105 O O . THR A 1 295 ? -17.652 0.365 39.302 1.00 68.56 295 THR A O 1
ATOM 2108 N N . ALA A 1 296 ? -19.464 -0.745 40.048 1.00 73.31 296 ALA A N 1
ATOM 2109 C CA . ALA A 1 296 ? -19.521 -1.729 38.971 1.00 73.31 296 ALA A CA 1
ATOM 2110 C C . ALA A 1 296 ? -19.461 -1.115 37.552 1.00 73.31 296 ALA A C 1
ATOM 2112 O O . ALA A 1 296 ? -18.745 -1.671 36.714 1.00 73.31 296 ALA A O 1
ATOM 2113 N N . PRO A 1 297 ? -20.087 0.043 37.246 1.00 73.81 297 PRO A N 1
ATOM 2114 C CA . PRO A 1 297 ? -20.008 0.662 35.918 1.00 73.81 297 PRO A CA 1
ATOM 2115 C C . PRO A 1 297 ? -18.609 1.193 35.602 1.00 73.81 297 PRO A C 1
ATOM 2117 O O . PRO A 1 297 ? -18.103 1.006 34.494 1.00 73.81 297 PRO A O 1
ATOM 2120 N N . CYS A 1 298 ? -17.963 1.811 36.594 1.00 77.69 298 CYS A N 1
ATOM 2121 C CA . CYS A 1 298 ? -16.591 2.299 36.495 1.00 77.69 298 CYS A CA 1
ATOM 2122 C C . CYS A 1 298 ? -15.614 1.134 36.319 1.00 77.69 298 CYS A C 1
ATOM 2124 O O . CYS A 1 298 ? -14.790 1.167 35.411 1.00 77.69 298 CYS A O 1
ATOM 2126 N N . ALA A 1 299 ? -15.748 0.072 37.119 1.00 79.62 299 ALA A N 1
ATOM 2127 C CA . ALA A 1 299 ? -14.940 -1.140 36.980 1.00 79.62 299 ALA A CA 1
ATOM 2128 C C . ALA A 1 299 ? -15.133 -1.793 35.600 1.00 79.62 299 ALA A C 1
ATOM 2130 O O . ALA A 1 299 ? -14.170 -2.189 34.949 1.00 79.62 299 ALA A O 1
ATOM 2131 N N . THR A 1 300 ? -16.372 -1.827 35.109 1.00 79.38 300 THR A N 1
ATOM 2132 C CA . THR A 1 300 ? -16.738 -2.385 33.802 1.00 79.38 300 THR A CA 1
ATOM 2133 C C . THR A 1 300 ? -16.177 -1.552 32.646 1.00 79.38 300 THR A C 1
ATOM 2135 O O . THR A 1 300 ? -15.760 -2.121 31.633 1.00 79.38 300 THR A O 1
ATOM 2138 N N . ALA A 1 301 ? -16.133 -0.224 32.773 1.00 80.44 301 ALA A N 1
ATOM 2139 C CA . ALA A 1 301 ? -15.483 0.674 31.819 1.00 80.44 301 ALA A CA 1
ATOM 2140 C C . ALA A 1 301 ? -13.952 0.528 31.841 1.00 80.44 301 ALA A C 1
ATOM 2142 O O . ALA A 1 301 ? -13.342 0.383 30.784 1.00 80.44 301 ALA A O 1
ATOM 2143 N N . VAL A 1 302 ? -13.339 0.488 33.029 1.00 84.56 302 VAL A N 1
ATOM 2144 C CA . VAL A 1 302 ? -11.891 0.278 33.193 1.00 84.56 302 VAL A CA 1
ATOM 2145 C C . VAL A 1 302 ? -11.467 -1.070 32.615 1.00 84.56 302 VAL A C 1
ATOM 2147 O O . VAL A 1 302 ? -10.504 -1.118 31.858 1.00 84.56 302 VAL A O 1
ATOM 2150 N N . ALA A 1 303 ? -12.213 -2.144 32.884 1.00 83.12 303 ALA A N 1
ATOM 2151 C CA . ALA A 1 303 ? -11.935 -3.469 32.335 1.00 83.12 303 ALA A CA 1
ATOM 2152 C C . ALA A 1 303 ? -11.991 -3.491 30.797 1.00 83.12 303 ALA A C 1
ATOM 2154 O O . ALA A 1 303 ? -11.182 -4.164 30.166 1.00 83.12 303 ALA A O 1
ATOM 2155 N N . PHE A 1 304 ? -12.905 -2.728 30.185 1.00 82.69 304 PHE A N 1
ATOM 2156 C CA . PHE A 1 304 ? -12.963 -2.583 28.727 1.00 82.69 304 PHE A CA 1
ATOM 2157 C C . PHE A 1 304 ? -11.758 -1.816 28.174 1.00 82.69 304 PHE A C 1
ATOM 2159 O O . PHE A 1 304 ? -11.150 -2.241 27.198 1.00 82.69 304 PHE A O 1
ATOM 2166 N N . VAL A 1 305 ? -11.368 -0.708 28.807 1.00 84.50 305 VAL A N 1
ATOM 2167 C CA . VAL A 1 305 ? -10.165 0.032 28.394 1.00 84.50 305 VAL A CA 1
ATOM 2168 C C . VAL A 1 305 ? -8.921 -0.847 28.539 1.00 84.50 305 VAL A C 1
ATOM 2170 O O . VAL A 1 305 ? -8.094 -0.890 27.636 1.00 84.50 305 VAL A O 1
ATOM 2173 N N . GLN A 1 306 ? -8.809 -1.603 29.632 1.00 86.25 306 GLN A N 1
ATOM 2174 C CA . GLN A 1 306 ? -7.711 -2.546 29.844 1.00 86.25 306 GLN A CA 1
ATOM 2175 C C . GLN A 1 306 ? -7.690 -3.659 28.793 1.00 86.25 306 GLN A C 1
ATOM 2177 O O . GLN A 1 306 ? -6.610 -3.998 28.318 1.00 86.25 306 GLN A O 1
ATOM 2182 N N . SER A 1 307 ? -8.847 -4.200 28.390 1.00 82.56 307 SER A N 1
ATOM 2183 C CA . SER A 1 307 ? -8.892 -5.202 27.319 1.00 82.56 307 SER A CA 1
ATOM 2184 C C . SER A 1 307 ? -8.471 -4.612 25.975 1.00 82.56 307 SER A C 1
ATOM 2186 O O . SER A 1 307 ? -7.664 -5.215 25.281 1.00 82.56 307 SER A O 1
ATOM 2188 N N . VAL A 1 308 ? -8.939 -3.403 25.646 1.00 82.12 308 VAL A N 1
ATOM 2189 C CA . VAL A 1 308 ? -8.530 -2.685 24.429 1.00 82.12 308 VAL A CA 1
ATOM 2190 C C . VAL A 1 308 ? -7.020 -2.439 24.419 1.00 82.12 308 VAL A C 1
ATOM 2192 O O . VAL A 1 308 ? -6.362 -2.716 23.422 1.00 82.12 308 VAL A O 1
ATOM 2195 N N . LEU A 1 309 ? -6.447 -1.980 25.535 1.00 83.75 309 LEU A N 1
ATOM 2196 C CA . LEU A 1 309 ? -5.000 -1.778 25.667 1.00 83.75 309 LEU A CA 1
ATOM 2197 C C . LEU A 1 309 ? -4.215 -3.090 25.544 1.00 83.75 309 LEU A C 1
ATOM 2199 O O . LEU A 1 309 ? -3.155 -3.109 24.922 1.00 83.75 309 LEU A O 1
ATOM 2203 N N . ALA A 1 310 ? -4.728 -4.182 26.113 1.00 83.56 310 ALA A N 1
ATOM 2204 C CA . ALA A 1 310 ? -4.113 -5.498 25.990 1.00 83.56 310 ALA A CA 1
ATOM 2205 C C . ALA A 1 310 ? -4.133 -6.006 24.540 1.00 83.56 310 ALA A C 1
ATOM 2207 O O . ALA A 1 310 ? -3.139 -6.565 24.083 1.00 83.56 310 ALA A O 1
ATOM 2208 N N . ASP A 1 311 ? -5.227 -5.783 23.807 1.00 78.38 311 ASP A N 1
ATOM 2209 C CA . ASP A 1 311 ? -5.329 -6.156 22.395 1.00 78.38 311 ASP A CA 1
ATOM 2210 C C . ASP A 1 311 ? -4.402 -5.300 21.519 1.00 78.38 311 ASP A C 1
ATOM 2212 O O . ASP A 1 311 ? -3.709 -5.845 20.662 1.00 78.38 311 ASP A O 1
ATOM 2216 N N . VAL A 1 312 ? -4.292 -3.992 21.787 1.00 81.12 312 VAL A N 1
ATOM 2217 C CA . VAL A 1 312 ? -3.308 -3.112 21.129 1.00 81.12 312 VAL A CA 1
ATOM 2218 C C . VAL A 1 312 ? -1.881 -3.606 21.379 1.00 81.12 312 VAL A C 1
ATOM 2220 O O . VAL A 1 312 ? -1.114 -3.769 20.434 1.00 81.12 312 VAL A O 1
ATOM 2223 N N . SER A 1 313 ? -1.538 -3.905 22.636 1.00 81.75 313 SER A N 1
ATOM 2224 C CA . SER A 1 313 ? -0.209 -4.397 23.023 1.00 81.75 313 SER A CA 1
ATOM 2225 C C . SER A 1 313 ? 0.115 -5.796 22.494 1.00 81.75 313 SER A C 1
ATOM 2227 O O . SER A 1 313 ? 1.275 -6.191 22.543 1.00 81.75 313 SER A O 1
ATOM 2229 N N . ARG A 1 314 ? -0.880 -6.583 22.072 1.00 80.56 314 ARG A N 1
ATOM 2230 C CA . ARG A 1 314 ? -0.650 -7.906 21.474 1.00 80.56 314 ARG A CA 1
ATOM 2231 C C . ARG A 1 314 ? -0.293 -7.798 19.992 1.00 80.56 314 ARG A C 1
ATOM 2233 O O . ARG A 1 314 ? 0.395 -8.676 19.480 1.00 80.56 314 ARG A O 1
ATOM 2240 N N . VAL A 1 315 ? -0.815 -6.782 19.305 1.00 75.62 315 VAL A N 1
ATOM 2241 C CA . VAL A 1 315 ? -0.615 -6.598 17.860 1.00 75.62 315 VAL A CA 1
ATOM 2242 C C . VAL A 1 315 ? 0.651 -5.789 17.554 1.00 75.62 315 VAL A C 1
ATOM 2244 O O . VAL A 1 315 ? 1.328 -6.092 16.573 1.00 75.62 315 VAL A O 1
ATOM 2247 N N . LEU A 1 316 ? 0.963 -4.781 18.377 1.00 71.88 316 LEU A N 1
ATOM 2248 C CA . LEU A 1 316 ? 2.180 -3.962 18.271 1.00 71.88 316 LEU A CA 1
ATOM 2249 C C . LEU A 1 316 ? 3.389 -4.644 18.920 1.00 71.88 316 LEU A C 1
ATOM 2251 O O . LEU A 1 316 ? 4.475 -4.588 18.301 1.00 71.88 316 LEU A O 1
#

Foldseek 3Di:
DDDDDDDDDDDDDDDDDDDDDDDDDDDDDDDDPPPPPVVVVVVVVVVVVVVCVVCVVVQVVVLVVLLVVLLVLLQVLVVVLCVVPPDPPPPDPDRNPPPDDDDDDDDDDDDDDPVPPSLLADLVSLVVSLVSLLVSLVVLVVRHDPVCSLVSLLSSLLSSLVSLLCSLQVSQQVSLLVQLVPQPLPDPVSLVSLLSSLLSNLSSLVSNVVSLVVSVCSCVPRRLVSCVVVVVSNVSSVVSSVVSVVSSVVSNVVSVVSSVVSLVVSLVVLVVVDDPVLCDDDPPDDPVCCPDPSNVSVVVSVVSVVSNVVSSVVSD

InterPro domains:
  IPR009976 Exocyst complex component Sec10-like [PTHR12100] (40-313)
  IPR048627 Exocyst complex component Sec10-like, alpha-helical bundle [PF07393] (117-314)

Radius of gyration: 32.74 Å; chains: 1; bounding box: 90×58×99 Å

Secondary structure (DSSP, 8-state):
----------------------------------TTSHHHHHHHHHHHHHHHHHHHHHHHHHHHHHHHHHHHHHHHHHHHHHHHS-----S-TTSGGGS---------------TT---SS-HHHHHHHHHHHHHHHHHHHHHS-HHHHHHHHHHHHHHHHHHHIIIIIIIIIHHHHHHHHT--TTSTHHHHHHHHHHHHHHHHHHHHHHHHHHHHHHIIIIIGGGGSS-HHHHHHHHHHHHHHHHHHHHHHHHHHHHHHHHHHHHHHHHHHTS-GGGG---TT--GGGGGSTTTHHHHHHHHHHHHHHHHHHHH-

pLDDT: mean 71.66, std 20.46, range [30.16, 96.75]